Protein AF-A0A661DYL4-F1 (afdb_monomer)

Foldseek 3Di:
DPPVVVVVVVVVVVVVVVVVVVVVVVVVVVVVVVVVPVVVLLVVLVVLLVVLVVLVVVLVVCVVVVVADDPSNVVSVVVSVVSVVVSQVSLVVCVVVVHDRDVVSVHPPPSPPCPPVPPPPVVVVDDPVNVVVVVVVVVVVVVVVVVVVVVVVVVVVVVVDDPPPDDDDDDDDDDDDDDDDDDDDDDDDDDDDDDDDDDDDDDDDDDDPPDQPQDPPQDDCPPDDPVLVVLSVCLSPDPDPVVSVVSSVVSRCVVVVND

Mean predicted aligned error: 23.31 Å

Radius of gyration: 40.48 Å; Cα contacts (8 Å, |Δi|>4): 75; chains: 1; bounding box: 95×55×132 Å

Secondary structure (DSSP, 8-state):
--HHHHHHHHHHHHHHHHHHHHHHHHHHHHHHHHHHHHHHHHHHHHHHHHHHHHHHHHHHHHHHTT-S-HHHHHHHHHHHHHHHHHHHHHHHHHHTTT-PPPGGG---SS-----S-----TTTS--HHHHHHHHHHHHHHHHHHHHHHHHHHHHHHHHHS----------------------------------------------------SPTTPPPGGG--HHHHHHHHHHHH---HHHHHHHHHHHHHHHHT--

Solvent-accessible surface area (backbone atoms only — not comparable to full-atom values): 16352 Å² total; per-residue (Å²): 132,67,71,66,54,54,56,52,50,51,54,52,50,52,54,51,50,51,52,53,50,53,52,52,50,55,56,57,58,57,60,59,62,53,59,74,61,47,55,66,53,53,53,48,50,52,51,51,45,52,50,37,56,52,46,49,54,49,51,52,54,32,43,78,68,65,77,39,58,70,69,62,39,52,54,51,49,53,52,45,54,51,39,53,49,52,47,51,52,52,48,50,58,33,51,77,68,74,41,81,78,60,83,90,66,70,63,68,86,65,69,74,77,80,80,55,82,68,80,73,53,66,82,80,69,50,48,74,67,58,50,50,52,50,52,50,53,51,49,53,51,53,51,51,55,49,50,54,52,50,53,55,49,52,51,51,53,61,69,68,48,80,81,81,86,67,93,74,86,82,81,88,80,82,89,85,91,80,90,82,86,87,81,89,86,86,89,85,91,86,88,82,88,86,84,91,79,80,83,83,90,82,86,89,76,79,90,67,92,69,77,72,82,64,62,91,90,62,80,80,72,87,84,46,52,76,65,50,43,48,34,47,52,50,28,65,72,44,81,52,70,66,60,22,51,52,32,50,50,51,38,50,30,61,76,68,70,61,128

Structure (mmCIF, N/CA/C/O backbone):
data_AF-A0A661DYL4-F1
#
_entry.id   AF-A0A661DYL4-F1
#
loop_
_atom_site.group_PDB
_atom_site.id
_atom_site.type_symbol
_atom_site.label_atom_id
_atom_site.label_alt_id
_atom_site.label_comp_id
_atom_site.label_asym_id
_atom_site.label_entity_id
_atom_site.label_seq_id
_atom_site.pdbx_PDB_ins_code
_atom_site.Cartn_x
_atom_site.Cartn_y
_atom_site.Cartn_z
_atom_site.occupancy
_atom_site.B_iso_or_equiv
_atom_site.auth_seq_id
_atom_site.auth_comp_id
_atom_site.auth_asym_id
_atom_site.auth_atom_id
_atom_site.pdbx_PDB_model_num
ATOM 1 N N . MET A 1 1 ? 42.648 16.131 -72.383 1.00 56.03 1 MET A N 1
ATOM 2 C CA . MET A 1 1 ? 41.477 15.441 -71.785 1.00 56.03 1 MET A CA 1
ATOM 3 C C . MET A 1 1 ? 41.794 14.639 -70.505 1.00 56.03 1 MET A C 1
ATOM 5 O O . MET A 1 1 ? 40.930 13.909 -70.052 1.00 56.03 1 MET A O 1
ATOM 9 N N . GLN A 1 2 ? 42.963 14.789 -69.857 1.00 54.44 2 GLN A N 1
ATOM 10 C CA . GLN A 1 2 ? 43.293 14.048 -68.617 1.00 54.44 2 GLN A CA 1
ATOM 11 C C . GLN A 1 2 ? 42.938 14.792 -67.310 1.00 54.44 2 GLN A C 1
ATOM 13 O O . GLN A 1 2 ? 42.598 14.148 -66.323 1.00 54.44 2 GLN A O 1
ATOM 18 N N . GLY A 1 3 ? 42.907 16.133 -67.301 1.00 51.25 3 GLY A N 1
ATOM 19 C CA . GLY A 1 3 ? 42.600 16.915 -66.086 1.00 51.25 3 GLY A CA 1
ATOM 20 C C . GLY A 1 3 ? 41.146 16.821 -65.593 1.00 51.25 3 GLY A C 1
ATOM 21 O O . GLY A 1 3 ? 40.895 16.857 -64.393 1.00 51.25 3 GLY A O 1
ATOM 22 N N . MET A 1 4 ? 40.177 16.628 -66.498 1.00 53.50 4 MET A N 1
ATOM 23 C CA . MET A 1 4 ? 38.753 16.504 -66.135 1.00 53.50 4 MET A CA 1
ATOM 24 C C . MET A 1 4 ? 38.385 15.140 -65.525 1.00 53.50 4 MET A C 1
ATOM 26 O O . MET A 1 4 ? 37.406 15.058 -64.784 1.00 53.50 4 MET A O 1
ATOM 30 N N . LEU A 1 5 ? 39.155 14.077 -65.796 1.00 55.69 5 LEU A N 1
ATOM 31 C CA . LEU A 1 5 ? 38.929 12.764 -65.179 1.00 55.69 5 LEU A CA 1
ATOM 32 C C . LEU A 1 5 ? 39.411 12.723 -63.724 1.00 55.69 5 LEU A C 1
ATOM 34 O O . LEU A 1 5 ? 38.713 12.159 -62.884 1.00 55.69 5 LEU A O 1
ATOM 38 N N . LEU A 1 6 ? 40.534 13.378 -63.403 1.00 55.88 6 LEU A N 1
ATOM 39 C CA . LEU A 1 6 ? 41.030 13.447 -62.024 1.00 55.88 6 LEU A CA 1
ATOM 40 C C . LEU A 1 6 ? 40.075 14.228 -61.112 1.00 55.88 6 LEU A C 1
ATOM 42 O O . LEU A 1 6 ? 39.748 13.756 -60.027 1.00 55.88 6 LEU A O 1
ATOM 46 N N . LEU A 1 7 ? 39.547 15.369 -61.573 1.00 54.56 7 LEU A N 1
ATOM 47 C CA . LEU A 1 7 ? 38.579 16.152 -60.795 1.00 54.56 7 LEU A CA 1
ATOM 48 C C . LEU A 1 7 ? 37.265 15.391 -60.555 1.00 54.56 7 LEU A C 1
ATOM 50 O O . LEU A 1 7 ? 36.694 15.474 -59.469 1.00 54.56 7 LEU A O 1
ATOM 54 N N . ARG A 1 8 ? 36.796 14.608 -61.538 1.00 55.72 8 ARG A N 1
ATOM 55 C CA . ARG A 1 8 ? 35.601 13.762 -61.379 1.00 55.72 8 ARG A CA 1
ATOM 56 C C . ARG A 1 8 ? 35.834 12.586 -60.431 1.00 55.72 8 ARG A C 1
ATOM 58 O O . ARG A 1 8 ? 34.923 12.259 -59.676 1.00 55.72 8 ARG A O 1
ATOM 65 N N . MET A 1 9 ? 37.020 11.976 -60.428 1.00 55.12 9 MET A N 1
ATOM 66 C CA . MET A 1 9 ? 37.344 10.907 -59.475 1.00 55.12 9 MET A CA 1
ATOM 67 C C . MET A 1 9 ? 37.484 11.436 -58.047 1.00 55.12 9 MET A C 1
ATOM 69 O O . MET A 1 9 ? 36.912 10.845 -57.137 1.00 55.12 9 MET A O 1
ATOM 73 N N . ILE A 1 10 ? 38.149 12.578 -57.852 1.00 57.97 10 ILE A N 1
ATOM 74 C CA . ILE A 1 10 ? 38.315 13.200 -56.529 1.00 57.97 10 ILE A CA 1
ATOM 75 C C . ILE A 1 10 ? 36.953 13.606 -55.949 1.00 57.97 10 ILE A C 1
ATOM 77 O O . ILE A 1 10 ? 36.651 13.279 -54.805 1.00 57.97 10 ILE A O 1
ATOM 81 N N . ASN A 1 11 ? 36.078 14.228 -56.746 1.00 51.44 11 ASN A N 1
ATOM 82 C CA . ASN A 1 11 ? 34.765 14.663 -56.261 1.00 51.44 11 ASN A CA 1
ATOM 83 C C . ASN A 1 11 ? 33.827 13.476 -55.944 1.00 51.44 11 ASN A C 1
ATOM 85 O O . ASN A 1 11 ? 33.044 13.531 -54.998 1.00 51.44 11 ASN A O 1
ATOM 89 N N . ASN A 1 12 ? 33.934 12.367 -56.687 1.00 54.62 12 ASN A N 1
ATOM 90 C CA . ASN A 1 12 ? 33.183 11.129 -56.429 1.00 54.62 12 ASN A CA 1
ATOM 91 C C . ASN A 1 12 ? 33.720 10.382 -55.190 1.00 54.62 12 ASN A C 1
ATOM 93 O O . ASN A 1 12 ? 32.947 9.812 -54.425 1.00 54.62 12 ASN A O 1
ATOM 97 N N . TYR A 1 13 ? 35.033 10.440 -54.942 1.00 53.38 13 TYR A N 1
ATOM 98 C CA . TYR A 1 13 ? 35.654 9.859 -53.749 1.00 53.38 13 TYR A CA 1
ATOM 99 C C . TYR A 1 13 ? 35.308 10.651 -52.477 1.00 53.38 13 TYR A C 1
ATOM 101 O O . TYR A 1 13 ? 34.952 10.058 -51.461 1.00 53.38 13 TYR A O 1
ATOM 109 N N . ILE A 1 14 ? 35.307 11.988 -52.550 1.00 56.59 14 ILE A N 1
ATOM 110 C CA . ILE A 1 14 ? 34.932 12.872 -51.434 1.00 56.59 14 ILE A CA 1
ATOM 111 C C . ILE A 1 14 ? 33.441 12.729 -51.097 1.00 56.59 14 ILE A C 1
ATOM 113 O O . ILE A 1 14 ? 33.089 12.572 -49.932 1.00 56.59 14 ILE A O 1
ATOM 117 N N . THR A 1 15 ? 32.552 12.705 -52.095 1.00 53.91 15 THR A N 1
ATOM 118 C CA . THR A 1 15 ? 31.102 12.560 -51.856 1.00 53.91 15 THR A CA 1
ATOM 119 C C . THR A 1 15 ? 30.709 11.174 -51.338 1.00 53.91 15 THR A C 1
ATOM 121 O O . THR A 1 15 ? 29.825 11.078 -50.485 1.00 53.91 15 THR A O 1
ATOM 124 N N . LYS A 1 16 ? 31.377 10.101 -51.787 1.00 56.34 16 LYS A N 1
ATOM 125 C CA . LYS A 1 16 ? 31.181 8.747 -51.239 1.00 56.34 16 LYS A CA 1
ATOM 126 C C . LYS A 1 16 ? 31.725 8.612 -49.819 1.00 56.34 16 LYS A C 1
ATOM 128 O O . LYS A 1 16 ? 31.031 8.057 -48.972 1.00 56.34 16 LYS A O 1
ATOM 133 N N . GLY A 1 17 ? 32.909 9.164 -49.545 1.00 55.72 17 GLY A N 1
ATOM 134 C CA . GLY A 1 17 ? 33.495 9.183 -48.203 1.00 55.72 17 GLY A CA 1
ATOM 135 C C . GLY A 1 17 ? 32.633 9.955 -47.203 1.00 55.72 17 GLY A C 1
ATOM 136 O O . GLY A 1 17 ? 32.387 9.468 -46.105 1.00 55.72 17 GLY A O 1
ATOM 137 N N . PHE A 1 18 ? 32.084 11.106 -47.606 1.00 55.78 18 PHE A N 1
ATOM 138 C CA . PHE A 1 18 ? 31.229 11.921 -46.739 1.00 55.78 18 PHE A CA 1
ATOM 139 C C . PHE A 1 18 ? 29.869 11.262 -46.461 1.00 55.78 18 PHE A C 1
ATOM 141 O O . PHE A 1 18 ? 29.403 11.291 -45.327 1.00 55.78 18 PHE A O 1
ATOM 148 N N . LYS A 1 19 ? 29.254 10.598 -47.454 1.00 56.62 19 LYS A N 1
ATOM 149 C CA . LYS A 1 19 ? 28.020 9.813 -47.249 1.00 56.62 19 LYS A CA 1
ATOM 150 C C . LYS A 1 19 ? 28.233 8.599 -46.346 1.00 56.62 19 LYS A C 1
ATOM 152 O O . LYS A 1 19 ? 27.386 8.336 -45.503 1.00 56.62 19 LYS A O 1
ATOM 157 N N . ALA A 1 20 ? 29.347 7.883 -46.505 1.00 57.91 20 ALA A N 1
ATOM 158 C CA . ALA A 1 20 ? 29.673 6.736 -45.659 1.00 57.91 20 ALA A CA 1
ATOM 159 C C . ALA A 1 20 ? 29.969 7.160 -44.211 1.00 57.91 20 ALA A C 1
ATOM 161 O O . ALA A 1 20 ? 29.502 6.515 -43.279 1.00 57.91 20 ALA A O 1
ATOM 162 N N . CYS A 1 21 ? 30.675 8.278 -44.018 1.00 55.56 21 CYS A N 1
ATOM 163 C CA . CYS A 1 21 ? 30.980 8.810 -42.691 1.00 55.56 21 CYS A CA 1
ATOM 164 C C . CYS A 1 21 ? 29.726 9.373 -41.998 1.00 55.56 21 CYS A C 1
ATOM 166 O O . CYS A 1 21 ? 29.500 9.106 -40.824 1.00 55.56 21 CYS A O 1
ATOM 168 N N . LEU A 1 22 ? 28.859 10.083 -42.730 1.00 55.50 22 LEU A N 1
ATOM 169 C CA . LEU A 1 22 ? 27.601 10.610 -42.191 1.00 55.50 22 LEU A CA 1
ATOM 170 C C . LEU A 1 22 ? 26.605 9.491 -41.843 1.00 55.50 22 LEU A C 1
ATOM 172 O O . LEU A 1 22 ? 25.941 9.578 -40.815 1.00 55.50 22 LEU A O 1
ATOM 176 N N . ALA A 1 23 ? 26.543 8.422 -42.646 1.00 55.06 23 ALA A N 1
ATOM 177 C CA . ALA A 1 23 ? 25.757 7.231 -42.323 1.00 55.06 23 ALA A CA 1
ATOM 178 C C . ALA A 1 23 ? 26.311 6.500 -41.088 1.00 55.06 23 ALA A C 1
ATOM 180 O O . ALA A 1 23 ? 25.536 6.157 -40.204 1.00 55.06 23 ALA A O 1
ATOM 181 N N . ALA A 1 24 ? 27.635 6.333 -40.985 1.00 55.66 24 ALA A N 1
ATOM 182 C CA . ALA A 1 24 ? 28.276 5.683 -39.841 1.00 55.66 24 ALA A CA 1
ATOM 183 C C . ALA A 1 24 ? 28.095 6.471 -38.530 1.00 55.66 24 ALA A C 1
ATOM 185 O O . ALA A 1 24 ? 27.822 5.880 -37.488 1.00 55.66 24 ALA A O 1
ATOM 186 N N . VAL A 1 25 ? 28.192 7.804 -38.575 1.00 56.91 25 VAL A N 1
ATOM 187 C CA . VAL A 1 25 ? 27.970 8.662 -37.400 1.00 56.91 25 VAL A CA 1
ATOM 188 C C . VAL A 1 25 ? 26.502 8.624 -36.966 1.00 56.91 25 VAL A C 1
ATOM 190 O O . VAL A 1 25 ? 26.241 8.432 -35.785 1.00 56.91 25 VAL A O 1
ATOM 193 N N . LEU A 1 26 ? 25.540 8.690 -37.897 1.00 54.34 26 LEU A N 1
ATOM 194 C CA . LEU A 1 26 ? 24.111 8.563 -37.569 1.00 54.34 26 LEU A CA 1
ATOM 195 C C . LEU A 1 26 ? 23.753 7.192 -36.975 1.00 54.34 26 LEU A C 1
ATOM 197 O O . LEU A 1 26 ? 22.960 7.136 -36.039 1.00 54.34 26 LEU A O 1
ATOM 201 N N . THR A 1 27 ? 24.360 6.100 -37.451 1.00 51.66 27 THR A N 1
ATOM 202 C CA . THR A 1 27 ? 24.130 4.764 -36.873 1.00 51.66 27 THR A CA 1
ATOM 203 C C . THR A 1 27 ? 24.755 4.597 -35.488 1.00 51.66 27 THR A C 1
ATOM 205 O O . THR A 1 27 ? 24.152 3.960 -34.636 1.00 51.66 27 THR A O 1
ATOM 208 N N . VAL A 1 28 ? 25.917 5.206 -35.222 1.00 51.62 28 VAL A N 1
ATOM 209 C CA . VAL A 1 28 ? 26.594 5.127 -33.910 1.00 51.62 28 VAL A CA 1
ATOM 210 C C . VAL A 1 28 ? 25.915 6.021 -32.860 1.00 51.62 28 VAL A C 1
ATOM 212 O O . VAL A 1 28 ? 25.890 5.685 -31.674 1.00 51.62 28 VAL A O 1
ATOM 215 N N . SER A 1 29 ? 25.323 7.143 -33.280 1.00 49.12 29 SER A N 1
ATOM 216 C CA . SER A 1 29 ? 24.558 8.033 -32.396 1.00 49.12 29 SER A CA 1
ATOM 217 C C . SER A 1 29 ? 23.172 7.490 -32.034 1.00 49.12 29 SER A C 1
ATOM 219 O O . SER A 1 29 ? 22.668 7.803 -30.961 1.00 49.12 29 SER A O 1
ATOM 221 N N . PHE A 1 30 ? 22.552 6.672 -32.892 1.00 44.97 30 PHE A N 1
ATOM 222 C CA . PHE A 1 30 ? 21.226 6.105 -32.618 1.00 44.97 30 PHE A CA 1
ATOM 223 C C . PHE A 1 30 ? 21.284 4.885 -31.681 1.00 44.97 30 PHE A C 1
ATOM 225 O O . PHE A 1 30 ? 20.392 4.701 -30.862 1.00 44.97 30 PHE A O 1
ATOM 232 N N . THR A 1 31 ? 22.364 4.094 -31.723 1.00 49.22 31 THR A N 1
ATOM 233 C CA . THR A 1 31 ? 22.546 2.923 -30.841 1.00 49.22 31 THR A CA 1
ATOM 234 C C . THR A 1 31 ? 22.905 3.278 -29.399 1.00 49.22 31 THR A C 1
ATOM 236 O O . THR A 1 31 ? 22.720 2.468 -28.500 1.00 49.22 31 THR A O 1
ATOM 239 N N . SER A 1 32 ? 23.459 4.467 -29.159 1.00 47.19 32 SER A N 1
ATOM 240 C CA . SER A 1 32 ? 23.916 4.881 -27.825 1.00 47.19 32 SER A CA 1
ATOM 241 C C . SER A 1 32 ? 22.815 5.538 -26.983 1.00 47.19 32 SER A C 1
ATOM 243 O O . SER A 1 32 ? 22.919 5.553 -25.759 1.00 47.19 32 SER A O 1
ATOM 245 N N . ALA A 1 33 ? 21.747 6.038 -27.610 1.00 45.66 33 ALA A N 1
ATOM 246 C CA . ALA A 1 33 ? 20.640 6.688 -26.909 1.00 45.66 33 ALA A CA 1
ATOM 247 C C . ALA A 1 33 ? 19.610 5.697 -26.336 1.00 45.66 33 ALA A C 1
ATOM 249 O O . ALA A 1 33 ? 18.975 6.001 -25.331 1.00 45.66 33 ALA A O 1
ATOM 250 N N . THR A 1 34 ? 19.457 4.514 -26.937 1.00 51.28 34 THR A N 1
ATOM 251 C CA . THR A 1 34 ? 18.522 3.483 -26.459 1.00 51.28 34 THR A CA 1
ATOM 252 C C . THR A 1 34 ? 19.058 2.751 -25.230 1.00 51.28 34 THR A C 1
ATOM 254 O O . THR A 1 34 ? 18.329 2.590 -24.257 1.00 51.28 34 THR A O 1
ATOM 257 N N . ALA A 1 35 ? 20.353 2.417 -25.209 1.00 51.22 35 ALA A N 1
ATOM 258 C CA . ALA A 1 35 ? 20.985 1.705 -24.094 1.00 51.22 35 ALA A CA 1
ATOM 259 C C . ALA A 1 35 ? 20.910 2.457 -22.747 1.00 51.22 35 ALA A C 1
ATOM 261 O O . ALA A 1 35 ? 20.820 1.836 -21.692 1.00 51.22 35 ALA A O 1
ATOM 262 N N . ALA A 1 36 ? 20.922 3.794 -22.770 1.00 52.34 36 ALA A N 1
ATOM 263 C CA . ALA A 1 36 ? 20.885 4.613 -21.556 1.00 52.34 36 ALA A CA 1
ATOM 264 C C . ALA A 1 36 ? 19.500 4.669 -20.880 1.00 52.34 36 ALA A C 1
ATOM 266 O O . ALA A 1 36 ? 19.409 5.080 -19.726 1.00 52.34 36 ALA A O 1
ATOM 267 N N . LEU A 1 37 ? 18.432 4.278 -21.584 1.00 53.78 37 LEU A N 1
ATOM 268 C CA . LEU A 1 37 ? 17.056 4.303 -21.072 1.00 53.78 37 LEU A CA 1
ATOM 269 C C . LEU A 1 37 ? 16.518 2.904 -20.739 1.00 53.78 37 LEU A C 1
ATOM 271 O O . LEU A 1 37 ? 15.567 2.792 -19.974 1.00 53.78 37 LEU A O 1
ATOM 275 N N . THR A 1 38 ? 17.137 1.845 -21.264 1.00 62.53 38 THR A N 1
ATOM 276 C CA . THR A 1 38 ? 16.716 0.451 -21.047 1.00 62.53 38 THR A CA 1
ATOM 277 C C . THR A 1 38 ? 17.309 -0.194 -19.793 1.00 62.53 38 THR A C 1
ATOM 279 O O . THR A 1 38 ? 16.645 -1.017 -19.175 1.00 62.53 38 THR A O 1
ATOM 282 N N . GLU A 1 39 ? 18.519 0.196 -19.378 1.00 68.94 39 GLU A N 1
ATOM 283 C CA . GLU A 1 39 ? 19.138 -0.263 -18.118 1.00 68.94 39 GLU A CA 1
ATOM 284 C C . GLU A 1 39 ? 18.259 -0.020 -16.873 1.00 68.94 39 GLU A C 1
ATOM 286 O O . GLU A 1 39 ? 17.971 -0.984 -16.164 1.00 68.94 39 GLU A O 1
ATOM 291 N N . PRO A 1 40 ? 17.741 1.203 -16.611 1.00 80.00 40 PRO A N 1
ATOM 292 C CA . PRO A 1 40 ? 16.910 1.432 -15.428 1.00 80.00 40 PRO A CA 1
ATOM 293 C C . PRO A 1 40 ? 15.577 0.675 -15.476 1.00 80.00 40 PRO A C 1
ATOM 295 O O . PRO A 1 40 ? 15.039 0.330 -14.429 1.00 80.00 40 PRO A O 1
ATOM 298 N N . LEU A 1 41 ? 15.047 0.404 -16.673 1.00 77.25 41 LEU A N 1
ATOM 299 C CA . LEU A 1 41 ? 13.804 -0.347 -16.853 1.00 77.25 41 LEU A CA 1
ATOM 300 C C . LEU A 1 41 ? 13.999 -1.834 -16.524 1.00 77.25 41 LEU A C 1
ATOM 302 O O . LEU A 1 41 ? 13.164 -2.436 -15.855 1.00 77.25 41 LEU A O 1
ATOM 306 N N . LEU A 1 42 ? 15.118 -2.420 -16.956 1.00 82.56 42 LEU A N 1
ATOM 307 C CA . LEU A 1 42 ? 15.419 -3.825 -16.697 1.00 82.56 42 LEU A CA 1
ATOM 308 C C . LEU A 1 42 ? 15.769 -4.077 -15.223 1.00 82.56 42 LEU A C 1
ATOM 310 O O . LEU A 1 42 ? 15.362 -5.092 -14.657 1.00 82.56 42 LEU A O 1
ATOM 314 N N . ASP A 1 43 ? 16.484 -3.147 -14.587 1.00 87.06 43 ASP A N 1
ATOM 315 C CA . ASP A 1 43 ? 16.760 -3.209 -13.149 1.00 87.06 43 ASP A CA 1
ATOM 316 C C . ASP A 1 43 ? 15.482 -3.061 -12.316 1.00 87.06 43 ASP A C 1
ATOM 318 O O . ASP A 1 43 ? 15.295 -3.792 -11.338 1.00 87.06 43 ASP A O 1
ATOM 322 N N . GLN A 1 44 ? 14.575 -2.173 -12.734 1.00 86.31 44 GLN A N 1
ATOM 323 C CA . GLN A 1 44 ? 13.257 -2.048 -12.121 1.00 86.31 44 GLN A CA 1
ATOM 324 C C . GLN A 1 44 ? 12.468 -3.359 -12.243 1.00 86.31 44 GLN A C 1
ATOM 326 O O . GLN A 1 44 ? 11.987 -3.869 -11.233 1.00 86.31 44 GLN A O 1
ATOM 331 N N . LEU A 1 45 ? 12.424 -3.966 -13.433 1.00 88.69 45 LEU A N 1
ATOM 332 C CA . LEU A 1 45 ? 11.732 -5.239 -13.648 1.00 88.69 45 LEU A CA 1
ATOM 333 C C . LEU A 1 45 ? 12.317 -6.377 -12.802 1.00 88.69 45 LEU A C 1
ATOM 335 O O . LEU A 1 45 ? 11.574 -7.164 -12.220 1.00 88.69 45 LEU A O 1
ATOM 339 N N . ARG A 1 46 ? 13.647 -6.458 -12.670 1.00 90.94 46 ARG A N 1
ATOM 340 C CA . ARG A 1 46 ? 14.290 -7.434 -11.772 1.00 90.94 46 ARG A CA 1
ATOM 341 C C . ARG A 1 46 ? 13.912 -7.224 -10.316 1.00 90.94 46 ARG A C 1
ATOM 343 O O . ARG A 1 46 ? 13.679 -8.202 -9.607 1.00 90.94 46 ARG A O 1
ATOM 350 N N . SER A 1 47 ? 13.858 -5.973 -9.868 1.00 91.75 47 SER A N 1
ATOM 351 C CA . SER A 1 47 ? 13.415 -5.645 -8.514 1.00 91.75 47 SER A CA 1
ATOM 352 C C . SER A 1 47 ? 11.959 -6.059 -8.294 1.00 91.75 47 SER A C 1
ATOM 354 O O . SER A 1 47 ? 11.647 -6.690 -7.283 1.00 91.75 47 SER A O 1
ATOM 356 N N . ASP A 1 48 ? 11.081 -5.764 -9.251 1.00 91.12 48 ASP A N 1
ATOM 357 C CA . ASP A 1 48 ? 9.652 -6.064 -9.157 1.00 91.12 48 ASP A CA 1
ATOM 358 C C . ASP A 1 48 ? 9.386 -7.577 -9.222 1.00 91.12 48 ASP A C 1
ATOM 360 O O . ASP A 1 48 ? 8.615 -8.104 -8.417 1.00 91.12 48 ASP A O 1
ATOM 364 N N . HIS A 1 49 ? 10.110 -8.308 -10.073 1.00 93.69 49 HIS A N 1
ATOM 365 C CA . HIS A 1 49 ? 10.088 -9.771 -10.105 1.00 93.69 49 HIS A CA 1
ATOM 366 C C . HIS A 1 49 ? 10.587 -10.379 -8.785 1.00 93.69 49 HIS A C 1
ATOM 368 O O . HIS A 1 49 ? 9.943 -11.260 -8.218 1.00 93.69 49 HIS A O 1
ATOM 374 N N . ALA A 1 50 ? 11.690 -9.873 -8.223 1.00 93.81 50 ALA A N 1
ATOM 375 C CA . ALA A 1 50 ? 12.184 -10.338 -6.927 1.00 93.81 50 ALA A CA 1
ATOM 376 C C . ALA A 1 50 ? 11.173 -10.081 -5.795 1.00 93.81 50 ALA A C 1
ATOM 378 O O . ALA A 1 50 ? 10.979 -10.940 -4.929 1.00 93.81 50 ALA A O 1
ATOM 379 N N . ALA A 1 51 ? 10.506 -8.923 -5.809 1.00 94.44 51 ALA A N 1
ATOM 380 C CA . ALA A 1 51 ? 9.453 -8.592 -4.855 1.00 94.44 51 ALA A CA 1
ATOM 381 C C . ALA A 1 51 ? 8.234 -9.518 -5.000 1.00 94.44 51 ALA A C 1
ATOM 383 O O . ALA A 1 51 ? 7.697 -9.973 -3.988 1.00 94.44 51 ALA A O 1
ATOM 384 N N . MET A 1 52 ? 7.838 -9.842 -6.235 1.00 94.81 52 MET A N 1
ATOM 385 C CA . MET A 1 52 ? 6.770 -10.797 -6.543 1.00 94.81 52 MET A CA 1
ATOM 386 C C . MET A 1 52 ? 7.069 -12.178 -5.950 1.00 94.81 52 MET A C 1
ATOM 388 O O . MET A 1 52 ? 6.292 -12.669 -5.131 1.00 94.81 52 MET A O 1
ATOM 392 N N . ILE A 1 53 ? 8.230 -12.757 -6.267 1.00 95.06 53 ILE A N 1
ATOM 393 C CA . ILE A 1 53 ? 8.634 -14.079 -5.762 1.00 95.06 53 ILE A CA 1
ATOM 394 C C . ILE A 1 53 ? 8.718 -14.090 -4.227 1.00 95.06 53 ILE A C 1
ATOM 396 O O . ILE A 1 53 ? 8.291 -15.042 -3.570 1.00 95.06 53 ILE A O 1
ATOM 400 N N . ALA A 1 54 ? 9.256 -13.027 -3.621 1.00 96.75 54 ALA A N 1
ATOM 401 C CA . ALA A 1 54 ? 9.334 -12.920 -2.167 1.00 96.75 54 ALA A CA 1
ATOM 402 C C . ALA A 1 54 ? 7.939 -12.879 -1.515 1.00 96.75 54 ALA A C 1
ATOM 404 O O . ALA A 1 54 ? 7.725 -13.532 -0.489 1.00 96.75 54 ALA A O 1
ATOM 405 N N . ALA A 1 55 ? 6.993 -12.150 -2.114 1.00 97.06 55 ALA A N 1
ATOM 406 C CA . ALA A 1 55 ? 5.616 -12.068 -1.641 1.00 97.06 55 ALA A CA 1
ATOM 407 C C . ALA A 1 55 ? 4.883 -13.414 -1.762 1.00 97.06 55 ALA A C 1
ATOM 409 O O . ALA A 1 55 ? 4.206 -13.819 -0.818 1.00 97.06 55 ALA A O 1
ATOM 410 N N . GLU A 1 56 ? 5.059 -14.154 -2.862 1.00 96.69 56 GLU A N 1
ATOM 411 C CA . GLU A 1 56 ? 4.505 -15.509 -3.011 1.00 96.69 56 GLU A CA 1
ATOM 412 C C . GLU A 1 56 ? 5.019 -16.453 -1.917 1.00 96.69 56 GLU A C 1
ATOM 414 O O . GLU A 1 56 ? 4.251 -17.153 -1.250 1.00 96.69 56 GLU A O 1
ATOM 419 N N . GLN A 1 57 ? 6.334 -16.455 -1.691 1.00 97.44 57 GLN A N 1
ATOM 420 C CA . GLN A 1 57 ? 6.951 -17.314 -0.684 1.00 97.44 57 GLN A CA 1
ATOM 421 C C . GLN A 1 57 ? 6.476 -16.979 0.732 1.00 97.44 57 GLN A C 1
ATOM 423 O O . GLN A 1 57 ? 6.267 -17.889 1.540 1.00 97.44 57 GLN A O 1
ATOM 428 N N . ASP A 1 58 ? 6.322 -15.694 1.058 1.00 97.75 58 ASP A N 1
ATOM 429 C CA . ASP A 1 58 ? 5.780 -15.268 2.348 1.00 97.75 58 ASP A CA 1
ATOM 430 C C . ASP A 1 58 ? 4.304 -15.655 2.491 1.00 97.75 58 ASP A C 1
ATOM 432 O O . ASP A 1 58 ? 3.927 -16.233 3.513 1.00 97.75 58 ASP A O 1
ATOM 436 N N . PHE A 1 59 ? 3.493 -15.448 1.450 1.00 96.81 59 PHE A N 1
ATOM 437 C CA . PHE A 1 59 ? 2.093 -15.866 1.423 1.00 96.81 59 PHE A CA 1
ATOM 438 C C . PHE A 1 59 ? 1.943 -17.356 1.742 1.00 96.81 59 PHE A C 1
ATOM 440 O O . PHE A 1 59 ? 1.235 -17.721 2.685 1.00 96.81 59 PHE A O 1
ATOM 447 N N . HIS A 1 60 ? 2.660 -18.220 1.016 1.00 96.19 60 HIS A N 1
ATOM 448 C CA . HIS A 1 60 ? 2.632 -19.665 1.244 1.00 96.19 60 HIS A CA 1
ATOM 449 C C . HIS A 1 60 ? 3.092 -20.022 2.656 1.00 96.19 60 HIS A C 1
ATOM 451 O O . HIS A 1 60 ? 2.388 -20.717 3.387 1.00 96.19 60 HIS A O 1
ATOM 457 N N . ARG A 1 61 ? 4.218 -19.456 3.099 1.00 97.50 61 ARG A N 1
ATOM 458 C CA . ARG A 1 61 ? 4.767 -19.695 4.437 1.00 97.50 61 ARG A CA 1
ATOM 459 C C . ARG A 1 61 ? 3.789 -19.310 5.547 1.00 97.50 61 ARG A C 1
ATOM 461 O O . ARG A 1 61 ? 3.685 -20.025 6.545 1.00 97.50 61 ARG A O 1
ATOM 468 N N . ARG A 1 62 ? 3.103 -18.173 5.418 1.00 96.75 62 ARG A N 1
ATOM 469 C CA . ARG A 1 62 ? 2.138 -17.696 6.417 1.00 96.75 62 ARG A CA 1
ATOM 470 C C . ARG A 1 62 ? 0.853 -18.519 6.399 1.00 96.75 62 ARG A C 1
ATOM 472 O O . ARG A 1 62 ? 0.305 -18.789 7.469 1.00 96.75 62 ARG A O 1
ATOM 479 N N . ARG A 1 63 ? 0.405 -18.974 5.224 1.00 95.12 63 ARG A N 1
ATOM 480 C CA . ARG A 1 63 ? -0.725 -19.907 5.103 1.00 95.12 63 ARG A CA 1
ATOM 481 C C . ARG A 1 63 ? -0.425 -21.262 5.733 1.00 95.12 63 ARG A C 1
ATOM 483 O O . ARG A 1 63 ? -1.233 -21.738 6.524 1.00 95.12 63 ARG A O 1
ATOM 490 N N . ASP A 1 64 ? 0.744 -21.833 5.461 1.00 96.25 64 ASP A N 1
ATOM 491 C CA . ASP A 1 64 ? 1.151 -23.139 5.997 1.00 96.25 64 ASP A CA 1
ATOM 492 C C . ASP A 1 64 ? 1.274 -23.124 7.525 1.00 96.25 64 ASP A C 1
ATOM 494 O O . ASP A 1 64 ? 0.966 -24.104 8.202 1.00 96.25 64 ASP A O 1
ATOM 498 N N . ARG A 1 65 ? 1.688 -21.985 8.092 1.00 96.12 65 ARG A N 1
ATOM 499 C CA . ARG A 1 65 ? 1.745 -21.768 9.546 1.00 96.12 65 ARG A CA 1
ATOM 500 C C . ARG A 1 65 ? 0.396 -21.408 10.168 1.00 96.12 65 ARG A C 1
ATOM 502 O O . ARG A 1 65 ? 0.321 -21.263 11.384 1.00 96.12 65 ARG A O 1
ATOM 509 N N . GLY A 1 66 ? -0.644 -21.210 9.359 1.00 95.50 66 GLY A N 1
ATOM 510 C CA . GLY A 1 66 ? -1.951 -20.743 9.815 1.00 95.50 66 GLY A CA 1
ATOM 511 C C . GLY A 1 66 ? -1.960 -19.303 10.341 1.00 95.50 66 GLY A C 1
ATOM 512 O O . GLY A 1 66 ? -2.942 -18.903 10.960 1.00 95.50 66 GLY A O 1
ATOM 513 N N . THR A 1 67 ? -0.907 -18.513 10.097 1.00 96.31 67 THR A N 1
ATOM 514 C CA . THR A 1 67 ? -0.800 -17.102 10.520 1.00 96.31 67 THR A CA 1
ATOM 515 C C . THR A 1 67 ? -1.409 -16.129 9.506 1.00 96.31 67 THR A C 1
ATOM 517 O O . THR A 1 67 ? -1.225 -14.922 9.633 1.00 96.31 67 THR A O 1
ATOM 520 N N . LEU A 1 68 ? -2.046 -16.645 8.453 1.00 94.44 68 LEU A N 1
ATOM 521 C CA . LEU A 1 68 ? -2.748 -15.874 7.431 1.00 94.44 68 LEU A CA 1
ATOM 522 C C . LEU A 1 68 ? -4.003 -16.647 7.008 1.00 94.44 68 LEU A C 1
ATOM 524 O O . LEU A 1 68 ? -3.903 -17.690 6.358 1.00 94.44 68 LEU A O 1
ATOM 528 N N . GLN A 1 69 ? -5.178 -16.171 7.425 1.00 92.75 69 GLN A N 1
ATOM 529 C CA . GLN A 1 69 ? -6.470 -16.838 7.216 1.00 92.75 69 GLN A CA 1
ATOM 530 C C . GLN A 1 69 ? -7.592 -15.822 6.958 1.00 92.75 69 GLN A C 1
ATOM 532 O O . GLN A 1 69 ? -7.430 -14.628 7.196 1.00 92.75 69 GLN A O 1
ATOM 537 N N . GLY A 1 70 ? -8.746 -16.306 6.487 1.00 91.75 70 GLY A N 1
ATOM 538 C CA . GLY A 1 70 ? -9.934 -15.475 6.271 1.00 91.75 70 GLY A CA 1
ATOM 539 C C . GLY A 1 70 ? -9.690 -14.330 5.284 1.00 91.75 70 GLY A C 1
ATOM 540 O O . GLY A 1 70 ? -9.028 -14.524 4.265 1.00 91.75 70 GLY A O 1
ATOM 541 N N . ASN A 1 71 ? -10.216 -13.145 5.605 1.00 91.81 71 ASN A N 1
ATOM 542 C CA . ASN A 1 71 ? -10.127 -11.959 4.747 1.00 91.81 71 ASN A CA 1
ATOM 543 C C . ASN A 1 71 ? -8.679 -11.508 4.523 1.00 91.81 71 ASN A C 1
ATOM 545 O O . ASN A 1 71 ? -8.313 -11.208 3.397 1.00 91.81 71 ASN A O 1
ATOM 549 N N . GLU A 1 72 ? -7.817 -11.585 5.543 1.00 91.56 72 GLU A N 1
ATOM 550 C CA . GLU A 1 72 ? -6.403 -11.209 5.404 1.00 91.56 72 GLU A CA 1
ATOM 551 C C . GLU A 1 72 ? -5.691 -12.071 4.346 1.00 91.56 72 GLU A C 1
ATOM 553 O O . GLU A 1 72 ? -4.873 -11.585 3.567 1.00 91.56 72 GLU A O 1
ATOM 558 N N . ALA A 1 73 ? -6.037 -13.361 4.270 1.00 92.19 73 ALA A N 1
ATOM 559 C CA . ALA A 1 73 ? -5.507 -14.245 3.239 1.00 92.19 73 ALA A CA 1
ATOM 560 C C . ALA A 1 73 ? -6.041 -13.911 1.839 1.00 92.19 73 ALA A C 1
ATOM 562 O O . ALA A 1 73 ? -5.323 -14.120 0.863 1.00 92.19 73 ALA A O 1
ATOM 563 N N . ALA A 1 74 ? -7.276 -13.420 1.731 1.00 91.88 74 ALA A N 1
ATOM 564 C CA . ALA A 1 74 ? -7.832 -12.959 0.463 1.00 91.88 74 ALA A CA 1
ATOM 565 C C . ALA A 1 74 ? -7.147 -11.661 0.003 1.00 91.88 74 ALA A C 1
ATOM 567 O O . ALA A 1 74 ? -6.715 -11.578 -1.144 1.00 91.88 74 ALA A O 1
ATOM 568 N N . ASP A 1 75 ? -6.952 -10.702 0.908 1.00 93.12 75 ASP A N 1
ATOM 569 C CA . ASP A 1 75 ? -6.303 -9.421 0.610 1.00 93.12 75 ASP A CA 1
ATOM 570 C C . ASP A 1 75 ? -4.842 -9.611 0.186 1.00 93.12 75 ASP A C 1
ATOM 572 O O . ASP A 1 75 ? -4.392 -9.049 -0.815 1.00 93.12 75 ASP A O 1
ATOM 576 N N . TYR A 1 76 ? -4.103 -10.469 0.896 1.00 95.12 76 TYR A N 1
ATOM 577 C CA . TYR A 1 76 ? -2.726 -10.796 0.526 1.00 95.12 76 TYR A CA 1
ATOM 578 C C . TYR A 1 76 ? -2.669 -11.506 -0.837 1.00 95.12 76 TYR A C 1
ATOM 580 O O . TYR A 1 76 ? -1.794 -11.209 -1.650 1.00 95.12 76 TYR A O 1
ATOM 588 N N . ALA A 1 77 ? -3.611 -12.412 -1.130 1.00 94.44 77 ALA A N 1
ATOM 589 C CA . ALA A 1 77 ? -3.680 -13.063 -2.439 1.00 94.44 77 ALA A CA 1
ATOM 590 C C . ALA A 1 77 ? -3.917 -12.046 -3.569 1.00 94.44 77 ALA A C 1
ATOM 592 O O . ALA A 1 77 ? -3.263 -12.122 -4.609 1.00 94.44 77 ALA A O 1
ATOM 593 N N . SER A 1 78 ? -4.791 -11.060 -3.348 1.00 94.19 78 SER A N 1
ATOM 594 C CA . SER A 1 78 ? -5.021 -9.956 -4.287 1.00 94.19 78 SER A CA 1
ATOM 595 C C . SER A 1 78 ? -3.765 -9.108 -4.502 1.00 94.19 78 SER A C 1
ATOM 597 O O . SER A 1 78 ? -3.459 -8.742 -5.638 1.00 94.19 78 SER A O 1
ATOM 599 N N . TYR A 1 79 ? -2.998 -8.838 -3.441 1.00 95.06 79 TYR A N 1
ATOM 600 C CA . TYR A 1 79 ? -1.710 -8.146 -3.538 1.00 95.06 79 TYR A CA 1
ATOM 601 C C . TYR A 1 79 ? -0.700 -8.920 -4.400 1.00 95.06 79 TYR A C 1
ATOM 603 O O . TYR A 1 79 ? -0.129 -8.351 -5.331 1.00 95.06 79 TYR A O 1
ATOM 611 N N . VAL A 1 80 ? -0.532 -10.224 -4.151 1.00 95.31 80 VAL A N 1
ATOM 612 C CA . VAL A 1 80 ? 0.355 -11.094 -4.945 1.00 95.31 80 VAL A CA 1
ATOM 613 C C . VAL A 1 80 ? -0.081 -11.117 -6.413 1.00 95.31 80 VAL A C 1
ATOM 615 O O . VAL A 1 80 ? 0.738 -10.894 -7.301 1.00 95.31 80 VAL A O 1
ATOM 618 N N . ALA A 1 81 ? -1.379 -11.279 -6.686 1.00 90.94 81 ALA A N 1
ATOM 619 C CA . ALA A 1 81 ? -1.917 -11.232 -8.047 1.00 90.94 81 ALA A CA 1
ATOM 620 C C . ALA A 1 81 ? -1.652 -9.884 -8.749 1.00 90.94 81 ALA A C 1
ATOM 622 O O . ALA A 1 81 ? -1.396 -9.847 -9.953 1.00 90.94 81 ALA A O 1
ATOM 623 N N . GLY A 1 82 ? -1.678 -8.774 -8.005 1.00 90.62 82 GLY A N 1
ATOM 624 C CA . GLY A 1 82 ? -1.304 -7.454 -8.511 1.00 90.62 82 GLY A CA 1
ATOM 625 C C . GLY A 1 82 ? 0.169 -7.357 -8.919 1.00 90.62 82 GLY A C 1
ATOM 626 O O . GLY A 1 82 ? 0.468 -6.754 -9.949 1.00 90.62 82 GLY A O 1
ATOM 627 N N . LEU A 1 83 ? 1.079 -7.979 -8.161 1.00 93.19 83 LEU A N 1
ATOM 628 C CA . LEU A 1 83 ? 2.502 -8.044 -8.514 1.00 93.19 83 LEU A CA 1
ATOM 629 C C . LEU A 1 83 ? 2.734 -8.867 -9.783 1.00 93.19 83 LEU A C 1
ATOM 631 O O . LEU A 1 83 ? 3.435 -8.396 -10.673 1.00 93.19 83 LEU A O 1
ATOM 635 N N . HIS A 1 84 ? 2.083 -10.029 -9.915 1.00 91.88 84 HIS A N 1
ATOM 636 C CA . HIS A 1 84 ? 2.143 -10.813 -11.156 1.00 91.88 84 HIS A CA 1
ATOM 637 C C . HIS A 1 84 ? 1.698 -10.007 -12.371 1.00 91.88 84 HIS A C 1
ATOM 639 O O . HIS A 1 84 ? 2.341 -10.067 -13.415 1.00 91.88 84 HIS A O 1
ATOM 645 N N . ARG A 1 85 ? 0.606 -9.242 -12.240 1.00 90.50 85 ARG A N 1
ATOM 646 C CA . ARG A 1 85 ? 0.112 -8.402 -13.334 1.00 90.50 85 ARG A CA 1
ATOM 647 C C . ARG A 1 85 ? 1.141 -7.348 -13.735 1.00 90.50 85 ARG A C 1
ATOM 649 O O . ARG A 1 85 ? 1.418 -7.228 -14.919 1.00 90.50 85 ARG A O 1
ATOM 656 N N . ARG A 1 86 ? 1.727 -6.639 -12.766 1.00 89.25 86 ARG A N 1
ATOM 657 C CA . ARG A 1 86 ? 2.749 -5.613 -13.025 1.00 89.25 86 ARG A CA 1
ATOM 658 C C . ARG A 1 86 ? 3.956 -6.195 -13.762 1.00 89.25 86 ARG A C 1
ATOM 660 O O . ARG A 1 86 ? 4.333 -5.680 -14.804 1.00 89.25 86 ARG A O 1
ATOM 667 N N . VAL A 1 87 ? 4.502 -7.307 -13.265 1.00 91.56 87 VAL A N 1
ATOM 668 C CA . VAL A 1 87 ? 5.639 -7.984 -13.909 1.00 91.56 87 VAL A CA 1
ATOM 669 C C . VAL A 1 87 ? 5.278 -8.425 -15.331 1.00 91.56 87 VAL A C 1
ATOM 671 O O . VAL A 1 87 ? 6.070 -8.236 -16.248 1.00 91.56 87 VAL A O 1
ATOM 674 N N . ALA A 1 88 ? 4.074 -8.965 -15.544 1.00 87.94 88 ALA A N 1
ATOM 675 C CA . ALA A 1 88 ? 3.619 -9.367 -16.873 1.00 87.94 88 ALA A CA 1
ATOM 676 C C . ALA A 1 88 ? 3.452 -8.174 -17.833 1.00 87.94 88 ALA A C 1
ATOM 678 O O . ALA A 1 88 ? 3.841 -8.274 -18.995 1.00 87.94 88 ALA A O 1
ATOM 679 N N . GLU A 1 89 ? 2.900 -7.054 -17.364 1.00 86.69 89 GLU A N 1
ATOM 680 C CA . GLU A 1 89 ? 2.775 -5.811 -18.138 1.00 86.69 89 GLU A CA 1
ATOM 681 C C . GLU A 1 89 ? 4.151 -5.282 -18.562 1.00 86.69 89 GLU A C 1
ATOM 683 O O . GLU A 1 89 ? 4.353 -4.960 -19.733 1.00 86.69 89 GLU A O 1
ATOM 688 N N . ASP A 1 90 ? 5.119 -5.276 -17.646 1.00 86.88 90 ASP A N 1
ATOM 689 C CA . ASP A 1 90 ? 6.486 -4.843 -17.932 1.00 86.88 90 ASP A CA 1
ATOM 690 C C . ASP A 1 90 ? 7.207 -5.805 -18.896 1.00 86.88 90 ASP A C 1
ATOM 692 O O . ASP A 1 90 ? 7.890 -5.358 -19.820 1.00 86.88 90 ASP A O 1
ATOM 696 N N . CYS A 1 91 ? 7.010 -7.124 -18.755 1.00 86.88 91 CYS A N 1
ATOM 697 C CA . CYS A 1 91 ? 7.505 -8.116 -19.719 1.00 86.88 91 CYS A CA 1
ATOM 698 C C . CYS A 1 91 ? 6.940 -7.860 -21.131 1.00 86.88 91 CYS A C 1
ATOM 700 O O . CYS A 1 91 ? 7.687 -7.899 -22.111 1.00 86.88 91 CYS A O 1
ATOM 702 N N . VAL A 1 92 ? 5.640 -7.562 -21.254 1.00 85.00 92 VAL A N 1
ATOM 703 C CA . VAL A 1 92 ? 5.010 -7.218 -22.543 1.00 85.00 92 VAL A CA 1
ATOM 704 C C . VAL A 1 92 ? 5.583 -5.912 -23.101 1.00 85.00 92 VAL A C 1
ATOM 706 O O . VAL A 1 92 ? 5.924 -5.854 -24.281 1.00 85.00 92 VAL A O 1
ATOM 709 N N . ALA A 1 93 ? 5.765 -4.890 -22.263 1.00 83.12 93 ALA A N 1
ATOM 710 C CA . ALA A 1 93 ? 6.338 -3.609 -22.674 1.00 83.12 93 ALA A CA 1
ATOM 711 C C . ALA A 1 93 ? 7.786 -3.733 -23.184 1.00 83.12 93 ALA A C 1
ATOM 713 O O . ALA A 1 93 ? 8.200 -2.968 -24.061 1.00 83.12 93 ALA A O 1
ATOM 714 N N . LEU A 1 94 ? 8.564 -4.689 -22.661 1.00 81.94 94 LEU A N 1
ATOM 715 C CA . LEU A 1 94 ? 9.886 -5.029 -23.194 1.00 81.94 94 LEU A CA 1
ATOM 716 C C . LEU A 1 94 ? 9.793 -5.748 -24.543 1.00 81.94 94 LEU A C 1
ATOM 718 O O . LEU A 1 94 ? 10.529 -5.398 -25.469 1.00 81.94 94 LEU A O 1
ATOM 722 N N . ALA A 1 95 ? 8.867 -6.701 -24.680 1.00 82.56 95 ALA A N 1
ATOM 723 C CA . ALA A 1 95 ? 8.657 -7.433 -25.926 1.00 82.56 95 ALA A CA 1
ATOM 724 C C . ALA A 1 95 ? 8.231 -6.507 -27.081 1.00 82.56 95 ALA A C 1
ATOM 726 O O . ALA A 1 95 ? 8.734 -6.645 -28.193 1.00 82.56 95 ALA A O 1
ATOM 727 N N . GLU A 1 96 ? 7.375 -5.512 -26.821 1.00 81.50 96 GLU A N 1
ATOM 728 C CA . GLU A 1 96 ? 6.991 -4.485 -27.807 1.00 81.50 96 GLU A CA 1
ATOM 729 C C . GLU A 1 96 ? 8.172 -3.632 -28.294 1.00 81.50 96 GLU A C 1
ATOM 731 O O . GLU A 1 96 ? 8.133 -3.072 -29.391 1.00 81.50 96 GLU A O 1
ATOM 736 N N . GLN A 1 97 ? 9.230 -3.531 -27.489 1.00 81.81 97 GLN A N 1
ATOM 737 C CA . GLN A 1 97 ? 10.455 -2.804 -27.817 1.00 81.81 97 GLN A CA 1
ATOM 738 C C . GLN A 1 97 ? 11.526 -3.704 -28.457 1.00 81.81 97 GLN A C 1
ATOM 740 O O . GLN A 1 97 ? 12.673 -3.275 -28.590 1.00 81.81 97 GLN A O 1
ATOM 745 N N . ASP A 1 98 ? 11.169 -4.937 -28.845 1.00 79.88 98 ASP A N 1
ATOM 746 C CA . ASP A 1 98 ? 12.088 -5.978 -29.329 1.00 79.88 98 ASP A CA 1
ATOM 747 C C . ASP A 1 98 ? 13.237 -6.272 -28.333 1.00 79.88 98 ASP A C 1
ATOM 749 O O . ASP A 1 98 ? 14.327 -6.716 -28.712 1.00 79.88 98 ASP A O 1
ATOM 753 N N . ILE A 1 99 ? 13.011 -6.023 -27.036 1.00 78.94 99 ILE A N 1
ATOM 754 C CA . ILE A 1 99 ? 13.972 -6.309 -25.970 1.00 78.94 99 ILE A CA 1
ATOM 755 C C . ILE A 1 99 ? 13.698 -7.719 -25.455 1.00 78.94 99 ILE A C 1
ATOM 757 O O . ILE A 1 99 ? 12.659 -7.996 -24.861 1.00 78.94 99 ILE A O 1
ATOM 761 N N . VAL A 1 100 ? 14.662 -8.617 -25.661 1.00 75.56 100 VAL A N 1
ATOM 762 C CA . VAL A 1 100 ? 14.588 -9.987 -25.145 1.00 75.56 100 VAL A CA 1
ATOM 763 C C . VAL A 1 100 ? 14.723 -9.950 -23.626 1.00 75.56 100 VAL A C 1
ATOM 765 O O . VAL A 1 100 ? 15.773 -9.563 -23.103 1.00 75.56 100 VAL A O 1
ATOM 768 N N . ALA A 1 101 ? 13.668 -10.366 -22.925 1.00 73.06 101 ALA A N 1
ATOM 769 C CA . ALA A 1 101 ? 13.717 -10.539 -21.484 1.00 73.06 101 ALA A CA 1
ATOM 770 C C . ALA A 1 101 ? 14.769 -11.607 -21.128 1.00 73.06 101 ALA A C 1
ATOM 772 O O . ALA A 1 101 ? 14.808 -12.674 -21.750 1.00 73.06 101 ALA A O 1
ATOM 773 N N . PRO A 1 102 ? 15.665 -11.338 -20.169 1.00 75.88 102 PRO A N 1
ATOM 774 C CA . PRO A 1 102 ? 16.625 -12.334 -19.733 1.00 75.88 102 PRO A CA 1
ATOM 775 C C . PRO A 1 102 ? 15.913 -13.490 -19.002 1.00 75.88 102 PRO A C 1
ATOM 777 O O . PRO A 1 102 ? 14.883 -13.315 -18.354 1.00 75.88 102 PRO A O 1
ATOM 780 N N . ALA A 1 103 ? 16.455 -14.703 -19.160 1.00 73.56 103 ALA A N 1
ATOM 781 C CA . ALA A 1 103 ? 15.812 -15.954 -18.737 1.00 73.56 103 ALA A CA 1
ATOM 782 C C . ALA A 1 103 ? 15.625 -16.095 -17.212 1.00 73.56 103 ALA A C 1
ATOM 784 O O . ALA A 1 103 ? 14.968 -17.021 -16.760 1.00 73.56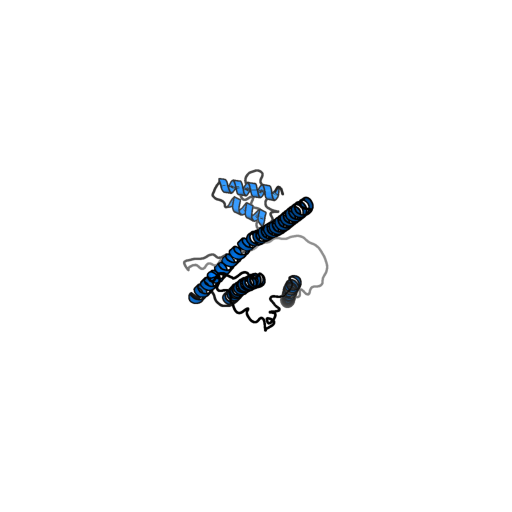 103 ALA A O 1
ATOM 785 N N . ASP A 1 104 ? 16.218 -15.207 -16.413 1.00 78.06 104 ASP A N 1
ATOM 786 C CA . ASP A 1 104 ? 16.045 -15.121 -14.960 1.00 78.06 104 ASP A CA 1
ATOM 787 C C . ASP A 1 104 ? 14.680 -14.557 -14.535 1.00 78.06 104 ASP A C 1
ATOM 789 O O . ASP A 1 104 ? 14.293 -14.723 -13.379 1.00 78.06 104 ASP A O 1
ATOM 793 N N . LEU A 1 105 ? 13.970 -13.882 -15.442 1.00 76.88 105 LEU A N 1
ATOM 794 C CA . LEU A 1 105 ? 12.694 -13.222 -15.160 1.00 76.88 105 LEU A CA 1
ATOM 795 C C . LEU A 1 105 ? 11.466 -14.094 -15.448 1.00 76.88 105 LEU A C 1
ATOM 797 O O . LEU A 1 105 ? 10.359 -13.625 -15.207 1.00 76.88 105 LEU A O 1
ATOM 801 N N . ASP A 1 106 ? 11.656 -15.313 -15.982 1.00 75.44 106 ASP A N 1
ATOM 802 C CA . ASP A 1 106 ? 10.589 -16.251 -16.383 1.00 75.44 106 ASP A CA 1
ATOM 803 C C . ASP A 1 106 ? 9.369 -15.532 -17.007 1.00 75.44 106 ASP A C 1
ATOM 805 O O . ASP A 1 106 ? 8.209 -15.846 -16.725 1.00 75.44 106 ASP A O 1
ATOM 809 N N . CYS A 1 107 ? 9.628 -14.524 -17.853 1.00 77.06 107 CYS A N 1
ATOM 810 C CA . CYS A 1 107 ? 8.575 -13.820 -18.573 1.00 77.06 107 CYS A CA 1
ATOM 811 C C . CYS A 1 107 ? 7.867 -14.844 -19.472 1.00 77.06 107 CYS A C 1
ATOM 813 O O . CYS A 1 107 ? 8.542 -15.552 -20.225 1.00 77.06 107 CYS A O 1
ATOM 815 N N . PRO A 1 108 ? 6.531 -14.950 -19.425 1.00 66.81 108 PRO A N 1
ATOM 816 C CA . PRO A 1 108 ? 5.823 -15.875 -20.294 1.00 66.81 108 PRO A CA 1
ATOM 817 C C . PRO A 1 108 ? 6.040 -15.469 -21.761 1.00 66.81 108 PRO A C 1
ATOM 819 O O . PRO A 1 108 ? 5.605 -14.399 -22.181 1.00 66.81 108 PRO A O 1
ATOM 822 N N . ASP A 1 109 ? 6.724 -16.329 -22.528 1.00 55.41 109 ASP A N 1
ATOM 823 C CA . ASP A 1 109 ? 6.947 -16.164 -23.978 1.00 55.41 109 ASP A CA 1
ATOM 824 C C . ASP A 1 109 ? 5.620 -16.117 -24.752 1.00 55.41 109 ASP A C 1
ATOM 826 O O . ASP A 1 109 ? 5.477 -15.434 -25.768 1.00 55.41 109 ASP A O 1
ATOM 830 N N . ASP A 1 110 ? 4.622 -16.833 -24.239 1.00 51.81 110 ASP A N 1
ATOM 831 C CA . ASP A 1 110 ? 3.246 -16.717 -24.675 1.00 51.81 110 ASP A CA 1
ATOM 832 C C . ASP A 1 110 ? 2.616 -15.549 -23.922 1.00 51.81 110 ASP A C 1
ATOM 834 O O . ASP A 1 110 ? 2.208 -15.694 -22.766 1.00 51.81 110 ASP A O 1
ATOM 838 N N . ALA A 1 111 ? 2.518 -14.391 -24.587 1.00 46.03 111 ALA A N 1
ATOM 839 C CA . ALA A 1 111 ? 1.657 -13.305 -24.137 1.00 46.03 111 ALA A CA 1
ATOM 840 C C . ALA A 1 111 ? 0.342 -13.935 -23.653 1.00 46.03 111 ALA A C 1
ATOM 842 O O . ALA A 1 111 ? -0.309 -14.632 -24.450 1.00 46.03 111 ALA A O 1
ATOM 843 N N . PRO A 1 112 ? -0.038 -13.783 -22.366 1.00 46.00 112 PRO A N 1
ATOM 844 C CA . PRO A 1 112 ? -1.273 -14.366 -21.887 1.00 46.00 112 PRO A CA 1
ATOM 845 C C . PRO A 1 112 ? -2.345 -13.865 -22.836 1.00 46.00 112 PRO A C 1
ATOM 847 O O . PRO A 1 112 ? -2.452 -12.662 -23.074 1.00 46.00 112 PRO A O 1
ATOM 850 N N . SER A 1 113 ? -3.063 -14.790 -23.470 1.00 43.81 113 SER A N 1
ATOM 851 C CA . SER A 1 113 ? -4.172 -14.421 -24.333 1.00 43.81 113 SER A CA 1
ATOM 852 C C . SER A 1 113 ? -5.125 -13.607 -23.467 1.00 43.81 113 SER A C 1
ATOM 854 O O . SER A 1 113 ? -5.901 -14.177 -22.703 1.00 43.81 113 SER A O 1
ATOM 856 N N . LEU A 1 114 ? -5.054 -12.277 -23.569 1.00 45.50 114 LEU A N 1
ATOM 857 C CA . LEU A 1 114 ? -5.971 -11.308 -22.969 1.00 45.50 114 LEU A CA 1
ATOM 858 C C . LEU A 1 114 ? -7.331 -11.392 -23.688 1.00 45.50 114 LEU A C 1
ATOM 860 O O . LEU A 1 114 ? -7.920 -10.402 -24.105 1.00 45.50 114 LEU A O 1
ATOM 864 N N . LEU A 1 115 ? -7.825 -12.617 -23.869 1.00 46.69 115 LEU A N 1
ATOM 865 C CA . LEU A 1 115 ? -9.163 -12.964 -24.315 1.00 46.69 115 LEU A CA 1
ATOM 866 C C . LEU A 1 115 ? -9.936 -13.550 -23.136 1.00 46.69 115 LEU A C 1
ATOM 868 O O . LEU A 1 115 ? -10.547 -14.609 -23.202 1.00 46.69 115 LEU A O 1
ATOM 872 N N . ALA A 1 116 ? -9.953 -12.793 -22.056 1.00 47.62 116 ALA A N 1
ATOM 873 C CA . ALA A 1 116 ? -11.220 -12.375 -21.503 1.00 47.62 116 ALA A CA 1
ATOM 874 C C . ALA A 1 116 ? -11.046 -10.885 -21.197 1.00 47.62 116 ALA A C 1
ATOM 876 O O . ALA A 1 116 ? -10.011 -10.535 -20.621 1.00 47.62 116 ALA A O 1
ATOM 877 N N . PRO A 1 117 ? -11.998 -9.989 -21.533 1.00 47.09 117 PRO A N 1
ATOM 878 C CA . PRO A 1 117 ? -12.118 -8.800 -20.706 1.00 47.09 117 PRO A CA 1
ATOM 879 C C . PRO A 1 117 ? -12.165 -9.345 -19.283 1.00 47.09 117 PRO A C 1
ATOM 881 O O . PRO A 1 117 ? -13.000 -10.213 -18.994 1.00 47.09 117 PRO A O 1
ATOM 884 N N . ALA A 1 118 ? -11.198 -8.946 -18.450 1.00 47.94 118 ALA A N 1
ATOM 885 C CA . ALA A 1 118 ? -11.268 -9.234 -17.032 1.00 47.94 118 ALA A CA 1
ATOM 886 C C . ALA A 1 118 ? -12.715 -8.948 -16.638 1.00 47.94 118 ALA A C 1
ATOM 888 O O . ALA A 1 118 ? -13.277 -7.940 -17.084 1.00 47.94 118 ALA A O 1
ATOM 889 N N . ALA A 1 119 ? -13.358 -9.865 -15.913 1.00 47.88 119 ALA A N 1
ATOM 890 C CA . ALA A 1 119 ? -14.541 -9.466 -15.181 1.00 47.88 119 ALA A CA 1
ATOM 891 C C . ALA A 1 119 ? -14.069 -8.247 -14.399 1.00 47.88 119 ALA A C 1
ATOM 893 O O . ALA A 1 119 ? -13.214 -8.392 -13.526 1.00 47.88 119 ALA A O 1
ATOM 894 N N . ILE A 1 120 ? -14.474 -7.064 -14.866 1.00 46.50 120 ILE A N 1
ATOM 895 C CA . ILE A 1 120 ? -14.169 -5.798 -14.240 1.00 46.50 120 ILE A CA 1
ATOM 896 C C . ILE A 1 120 ? -14.712 -6.029 -12.849 1.00 46.50 120 ILE A C 1
ATOM 898 O O . ILE A 1 120 ? -15.929 -6.136 -12.669 1.00 46.50 120 ILE A O 1
ATOM 902 N N . ASP A 1 121 ? -13.818 -6.268 -11.901 1.00 53.09 121 ASP A N 1
ATOM 903 C CA . ASP A 1 121 ? -14.206 -6.287 -10.518 1.00 53.09 121 ASP A CA 1
ATOM 904 C C . ASP A 1 121 ? -14.567 -4.833 -10.269 1.00 53.09 121 ASP A C 1
ATOM 906 O O . ASP A 1 121 ? -13.700 -3.976 -10.130 1.00 53.09 121 ASP A O 1
ATOM 910 N N . GLN A 1 122 ? -15.854 -4.514 -10.394 1.00 55.75 122 GLN A N 1
ATOM 911 C CA . GLN A 1 122 ? -16.354 -3.143 -10.347 1.00 55.75 122 GLN A CA 1
ATOM 912 C C . GLN A 1 122 ? -15.995 -2.484 -9.009 1.00 55.75 122 GLN A C 1
ATOM 914 O O . GLN A 1 122 ? -16.037 -1.266 -8.907 1.00 55.75 122 GLN A O 1
ATOM 919 N N . ALA A 1 123 ? -15.592 -3.274 -8.004 1.00 56.91 123 ALA A N 1
ATOM 920 C CA . ALA A 1 123 ? -14.983 -2.802 -6.771 1.00 56.91 123 ALA A CA 1
ATOM 921 C C . ALA A 1 123 ? -13.567 -2.215 -6.964 1.00 56.91 123 ALA A C 1
ATOM 923 O O . ALA A 1 123 ? -13.227 -1.249 -6.285 1.00 56.91 123 ALA A O 1
ATOM 924 N N . ALA A 1 124 ? -12.762 -2.750 -7.888 1.00 58.81 124 ALA A N 1
ATOM 925 C CA . ALA A 1 124 ? -11.398 -2.307 -8.191 1.00 58.81 124 ALA A CA 1
ATOM 926 C C . ALA A 1 124 ? -11.332 -1.106 -9.155 1.00 58.81 124 ALA A C 1
ATOM 928 O O . ALA A 1 124 ? -10.325 -0.403 -9.175 1.00 58.81 124 ALA A O 1
ATOM 929 N N . GLU A 1 125 ? -12.397 -0.842 -9.921 1.00 58.94 125 GLU A N 1
ATOM 930 C CA . GLU A 1 125 ? -12.495 0.311 -10.837 1.00 58.94 125 GLU A CA 1
ATOM 931 C C . GLU A 1 125 ? -13.327 1.482 -10.291 1.00 58.94 125 GLU A C 1
ATOM 933 O O . GLU A 1 125 ? -13.605 2.430 -11.025 1.00 58.94 125 GLU A O 1
ATOM 938 N N . ARG A 1 126 ? -13.720 1.465 -9.008 1.00 73.12 126 ARG A N 1
ATOM 939 C CA . ARG A 1 126 ? -14.418 2.619 -8.422 1.00 73.12 126 ARG A CA 1
ATOM 940 C C . ARG A 1 126 ? -13.494 3.824 -8.438 1.00 73.12 126 ARG A C 1
ATOM 942 O O . ARG A 1 126 ? -12.391 3.800 -7.887 1.00 73.12 126 ARG A O 1
ATOM 949 N N . THR A 1 127 ? -13.973 4.912 -9.018 1.00 84.19 127 THR A N 1
ATOM 950 C CA . THR A 1 127 ? -13.322 6.206 -8.847 1.00 84.19 127 THR A CA 1
ATOM 951 C C . THR A 1 127 ? -13.349 6.592 -7.365 1.00 84.19 127 THR A C 1
ATOM 953 O O . THR A 1 127 ? -14.234 6.178 -6.613 1.00 84.19 127 THR A O 1
ATOM 956 N N . GLY A 1 128 ? -12.398 7.420 -6.918 1.00 87.31 128 GLY A N 1
ATOM 957 C CA . GLY A 1 128 ? -12.370 7.870 -5.520 1.00 87.31 128 GLY A CA 1
ATOM 958 C C . GLY A 1 128 ? -13.693 8.507 -5.071 1.00 87.31 128 GLY A C 1
ATOM 959 O O . GLY A 1 128 ? -14.114 8.294 -3.940 1.00 87.31 128 GLY A O 1
ATOM 960 N N . ALA A 1 129 ? -14.382 9.199 -5.984 1.00 86.44 129 ALA A N 1
ATOM 961 C CA . ALA A 1 129 ? -15.701 9.780 -5.747 1.00 86.44 129 ALA A CA 1
ATOM 962 C C . ALA A 1 129 ? -16.791 8.713 -5.521 1.00 86.44 129 ALA A C 1
ATOM 964 O O . ALA A 1 129 ? -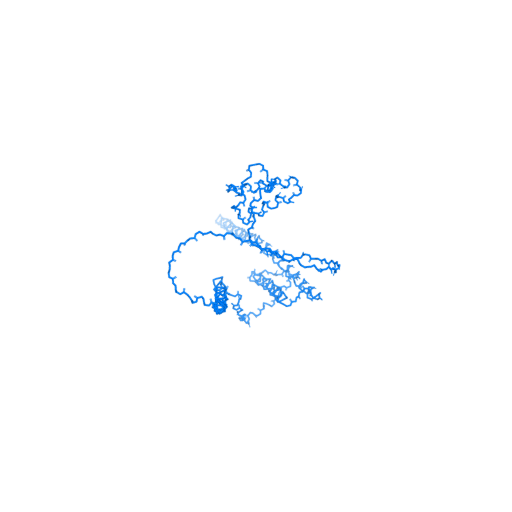17.583 8.819 -4.587 1.00 86.44 129 ALA A O 1
ATOM 965 N N . GLU A 1 130 ? -16.810 7.652 -6.327 1.00 85.19 130 GLU A N 1
ATOM 966 C CA . GLU A 1 130 ? -17.770 6.553 -6.168 1.00 85.19 130 GLU A CA 1
ATOM 967 C C . GLU A 1 130 ? -17.499 5.729 -4.906 1.00 85.19 130 GLU A C 1
ATOM 969 O O . GLU A 1 130 ? -18.432 5.188 -4.313 1.00 85.19 130 GLU A O 1
ATOM 974 N N . ALA A 1 131 ? -16.234 5.609 -4.490 1.00 87.12 131 ALA A N 1
ATOM 975 C CA . ALA A 1 131 ? -15.871 4.974 -3.227 1.00 87.12 131 ALA A CA 1
ATOM 976 C C . ALA A 1 131 ? -16.353 5.806 -2.029 1.00 87.12 131 ALA A C 1
ATOM 978 O O . ALA A 1 131 ? -16.956 5.253 -1.111 1.00 87.12 131 ALA A O 1
ATOM 979 N N . THR A 1 132 ? -16.165 7.131 -2.065 1.00 93.38 132 THR A N 1
ATOM 980 C CA . THR A 1 132 ? -16.694 8.026 -1.024 1.00 93.38 132 THR A CA 1
ATOM 981 C C . THR A 1 132 ? -18.214 8.010 -0.973 1.00 93.38 132 THR A C 1
ATOM 983 O O . THR A 1 132 ? -18.768 7.934 0.113 1.00 93.38 132 THR A O 1
ATOM 986 N N . GLU A 1 133 ? -18.895 7.970 -2.119 1.00 95.56 133 GLU A N 1
ATOM 987 C CA . GLU A 1 133 ? -20.360 7.914 -2.155 1.00 95.56 133 GLU A CA 1
ATOM 988 C C . GLU A 1 133 ? -20.905 6.612 -1.545 1.00 95.56 133 GLU A C 1
ATOM 990 O O . GLU A 1 133 ? -21.931 6.628 -0.866 1.00 95.56 133 GLU A O 1
ATOM 995 N N . ALA A 1 134 ? -20.201 5.484 -1.711 1.00 92.12 134 ALA A N 1
ATOM 996 C CA . ALA A 1 134 ? -20.556 4.247 -1.009 1.00 92.12 134 ALA A CA 1
ATOM 997 C C . ALA A 1 134 ? -20.434 4.381 0.508 1.00 92.12 134 ALA A C 1
ATOM 999 O O . ALA A 1 134 ? -21.333 3.956 1.229 1.00 92.12 134 ALA A O 1
ATOM 1000 N N . LEU A 1 135 ? -19.317 4.942 0.974 1.00 95.44 135 LEU A N 1
ATOM 1001 C CA . LEU A 1 135 ? -19.062 5.128 2.400 1.00 95.44 135 LEU A CA 1
ATOM 1002 C C . LEU A 1 135 ? -20.067 6.109 3.012 1.00 95.44 135 LEU A C 1
ATOM 1004 O O . LEU A 1 135 ? -20.567 5.866 4.107 1.00 95.44 135 LEU A O 1
ATOM 1008 N N . ASP A 1 136 ? -20.416 7.171 2.286 1.00 96.69 136 ASP A N 1
ATOM 1009 C CA . ASP A 1 136 ? -21.444 8.126 2.692 1.00 96.69 136 ASP A CA 1
ATOM 1010 C C . ASP A 1 136 ? -22.815 7.446 2.782 1.00 96.69 136 ASP A C 1
ATOM 1012 O O . ASP A 1 136 ? -23.531 7.629 3.766 1.00 96.69 136 ASP A O 1
ATOM 1016 N N . ALA A 1 137 ? -23.183 6.612 1.805 1.00 96.56 137 ALA A N 1
ATOM 1017 C CA . ALA A 1 137 ? -24.441 5.868 1.838 1.00 96.56 137 ALA A CA 1
ATOM 1018 C C . ALA A 1 137 ? -24.518 4.897 3.031 1.00 96.56 137 ALA A C 1
ATOM 1020 O O . ALA A 1 137 ? -25.549 4.833 3.706 1.00 96.56 137 ALA A O 1
ATOM 1021 N N . GLU A 1 138 ? -23.433 4.174 3.323 1.00 96.50 138 GLU A N 1
ATOM 1022 C CA . GLU A 1 138 ? -23.333 3.294 4.493 1.00 96.50 138 GLU A CA 1
ATOM 1023 C C . GLU A 1 138 ? -23.444 4.088 5.803 1.00 96.50 138 GLU A C 1
ATOM 1025 O O . GLU A 1 138 ? -24.224 3.726 6.688 1.00 96.50 138 GLU A O 1
ATOM 1030 N N . LEU A 1 139 ? -22.743 5.221 5.896 1.00 97.56 139 LEU A N 1
ATOM 1031 C CA . LEU A 1 139 ? -22.809 6.126 7.040 1.00 97.56 139 LEU A CA 1
ATOM 1032 C C . LEU A 1 139 ? -24.235 6.637 7.275 1.00 97.56 139 LEU A C 1
ATOM 1034 O O . LEU A 1 139 ? -24.732 6.568 8.398 1.00 97.56 139 LEU A O 1
ATOM 1038 N N . PHE A 1 140 ? -24.913 7.135 6.238 1.00 97.38 140 PHE A N 1
ATOM 1039 C CA . PHE A 1 140 ? -26.281 7.641 6.371 1.00 97.38 140 PHE A CA 1
ATOM 1040 C C . PHE A 1 140 ? -27.278 6.538 6.736 1.00 97.38 140 PHE A C 1
ATOM 1042 O O . PHE A 1 140 ? -28.207 6.799 7.501 1.00 97.38 140 PHE A O 1
ATOM 1049 N N . SER A 1 141 ? -27.068 5.308 6.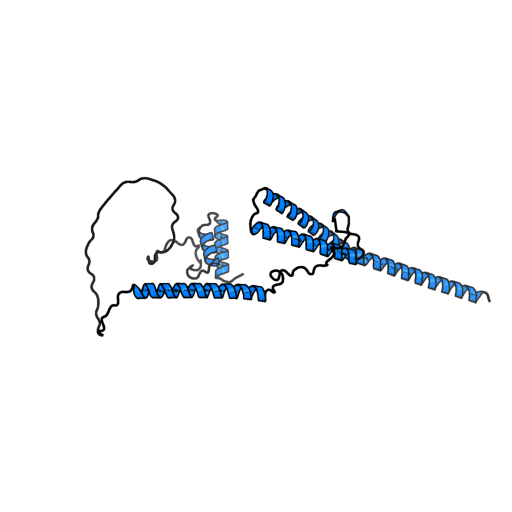256 1.00 97.19 141 SER A N 1
ATOM 1050 C CA . SER A 1 141 ? -27.860 4.151 6.683 1.00 97.19 141 SER A CA 1
ATOM 1051 C C . SER A 1 141 ? -27.688 3.887 8.182 1.00 97.19 141 SER A C 1
ATOM 1053 O O . SER A 1 141 ? -28.678 3.815 8.908 1.00 97.19 141 SER A O 1
ATOM 1055 N N . GLY A 1 142 ? -26.442 3.822 8.667 1.00 97.56 142 GLY A N 1
ATOM 1056 C CA . GLY A 1 142 ? -26.149 3.600 10.086 1.00 97.56 142 GLY A CA 1
ATOM 1057 C C . GLY A 1 142 ? -26.651 4.729 10.995 1.00 97.56 142 GLY A C 1
ATOM 1058 O O . GLY A 1 142 ? -27.162 4.468 12.084 1.00 97.56 142 GLY A O 1
ATOM 1059 N N . LEU A 1 143 ? -26.574 5.985 10.543 1.00 97.69 143 LEU A N 1
ATOM 1060 C CA . LEU A 1 143 ? -27.152 7.126 11.264 1.00 97.69 143 LEU A CA 1
ATOM 1061 C C . LEU A 1 143 ? -28.681 7.037 11.345 1.00 97.69 143 LEU A C 1
ATOM 1063 O O . LEU A 1 143 ? -29.247 7.327 12.396 1.00 97.69 143 LEU A O 1
ATOM 1067 N N . GLY A 1 144 ? -29.346 6.586 10.278 1.00 97.25 144 GLY A N 1
ATOM 1068 C CA . GLY A 1 144 ? -30.789 6.338 10.290 1.00 97.25 144 GLY A CA 1
ATOM 1069 C C . GLY A 1 144 ? -31.195 5.248 11.287 1.00 97.25 144 GLY A C 1
ATOM 1070 O O . GLY A 1 144 ? -32.154 5.425 12.039 1.00 97.25 144 GLY A O 1
ATOM 1071 N N . GLU A 1 145 ? -30.441 4.148 11.348 1.00 97.38 145 GLU A N 1
ATOM 1072 C CA . GLU A 1 145 ? -30.658 3.079 12.335 1.00 97.38 145 GLU A CA 1
ATOM 1073 C C . GLU A 1 145 ? -30.451 3.570 13.776 1.00 97.38 145 GLU A C 1
ATOM 1075 O O . GLU A 1 145 ? -31.225 3.230 14.679 1.00 97.38 145 GLU A O 1
ATOM 1080 N N . PHE A 1 146 ? -29.429 4.399 14.002 1.00 97.69 146 PHE A N 1
ATOM 1081 C CA . PHE A 1 146 ? -29.173 4.998 15.309 1.00 97.69 146 PHE A CA 1
ATOM 1082 C C . PHE A 1 146 ? -30.297 5.954 15.735 1.00 97.69 146 PHE A C 1
ATOM 1084 O O . PHE A 1 146 ? -30.759 5.879 16.875 1.00 97.69 146 PHE A O 1
ATOM 1091 N N . ASP A 1 147 ? -30.785 6.806 14.830 1.00 97.19 147 ASP A N 1
ATOM 1092 C CA . ASP A 1 147 ? -31.916 7.703 15.095 1.00 97.19 147 ASP A CA 1
ATOM 1093 C C . ASP A 1 147 ? -33.191 6.920 15.438 1.00 97.19 147 ASP A C 1
ATOM 1095 O O . ASP A 1 147 ? -33.919 7.281 16.368 1.00 97.19 147 ASP A O 1
ATOM 1099 N N . GLU A 1 148 ? -33.449 5.804 14.750 1.00 97.38 148 GLU A N 1
ATOM 1100 C CA . GLU A 1 148 ? -34.576 4.930 15.076 1.00 97.38 148 GLU A CA 1
ATOM 1101 C C . GLU A 1 148 ? -34.439 4.332 16.485 1.00 97.38 148 GLU A C 1
ATOM 1103 O O . GLU A 1 148 ? -35.403 4.308 17.260 1.00 97.38 148 GLU A O 1
ATOM 1108 N N . MET A 1 149 ? -33.238 3.882 16.852 1.00 96.31 149 MET A N 1
ATOM 1109 C CA . MET A 1 149 ? -32.958 3.390 18.200 1.00 96.31 149 MET A CA 1
ATOM 1110 C C . MET A 1 149 ? -33.172 4.482 19.254 1.00 96.31 149 MET A C 1
ATOM 1112 O O . MET A 1 149 ? -33.805 4.229 20.284 1.00 96.31 149 MET A O 1
ATOM 1116 N N . LEU A 1 150 ? -32.695 5.699 18.987 1.00 97.06 150 LEU A N 1
ATOM 1117 C CA . LEU A 1 150 ? -32.837 6.837 19.887 1.00 97.06 150 LEU A CA 1
ATOM 1118 C C . LEU A 1 150 ? -34.311 7.188 20.114 1.00 97.06 150 LEU A C 1
ATOM 1120 O O . LEU A 1 150 ? -34.712 7.408 21.257 1.00 97.06 150 LEU A O 1
ATOM 1124 N N . LEU A 1 151 ? -35.132 7.204 19.060 1.00 96.06 151 LEU A N 1
ATOM 1125 C CA . LEU A 1 151 ? -36.571 7.466 19.170 1.00 96.06 151 LEU A CA 1
ATOM 1126 C C . LEU A 1 151 ? -37.276 6.415 20.029 1.00 96.06 151 LEU A C 1
ATOM 1128 O O . LEU A 1 151 ? -38.038 6.768 20.932 1.00 96.06 151 LEU A O 1
ATOM 1132 N N . ARG A 1 152 ? -36.975 5.129 19.809 1.00 95.62 152 ARG A N 1
ATOM 1133 C CA . ARG A 1 152 ? -37.517 4.037 20.632 1.00 95.62 152 ARG A CA 1
ATOM 1134 C C . ARG A 1 152 ? -37.143 4.207 22.106 1.00 95.62 152 ARG A C 1
ATOM 1136 O O . ARG A 1 152 ? -37.985 3.991 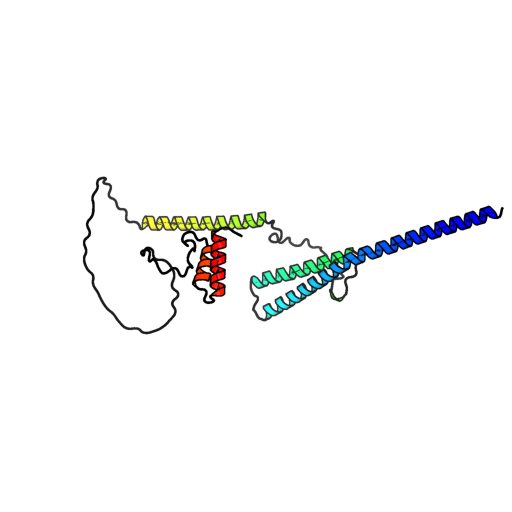22.977 1.00 95.62 152 ARG A O 1
ATOM 1143 N N . GLU A 1 153 ? -35.912 4.617 22.404 1.00 95.19 153 GLU A N 1
ATOM 1144 C CA . GLU A 1 153 ? -35.480 4.823 23.789 1.00 95.19 153 GLU A CA 1
ATOM 1145 C C . GLU A 1 153 ? -36.109 6.077 24.415 1.00 95.19 153 GLU A C 1
ATOM 1147 O O . GLU A 1 153 ? -36.568 6.036 25.556 1.00 95.19 153 GLU A O 1
ATOM 1152 N N . GLN A 1 154 ? -36.236 7.174 23.663 1.00 93.44 154 GLN A N 1
ATOM 1153 C CA . GLN A 1 154 ? -36.950 8.370 24.121 1.00 93.44 154 GLN A CA 1
ATOM 1154 C C . GLN A 1 154 ? -38.406 8.062 24.486 1.00 93.44 154 GLN A C 1
ATOM 1156 O O . GLN A 1 154 ? -38.903 8.552 25.504 1.00 93.44 154 GLN A O 1
ATOM 1161 N N . GLU A 1 155 ? -39.094 7.234 23.697 1.00 93.00 155 GLU A N 1
ATOM 1162 C CA . GLU A 1 155 ? -40.449 6.778 24.013 1.00 93.00 155 GLU A CA 1
ATOM 1163 C C . GLU A 1 155 ? -40.494 5.968 25.311 1.00 93.00 155 GLU A C 1
ATOM 1165 O O . GLU A 1 155 ? -41.376 6.202 26.143 1.00 93.00 155 GLU A O 1
ATOM 1170 N N . ARG A 1 156 ? -39.524 5.071 25.531 1.00 92.44 156 ARG A N 1
ATOM 1171 C CA . ARG A 1 156 ? -39.409 4.297 26.779 1.00 92.44 156 ARG A CA 1
ATOM 1172 C C . ARG A 1 156 ? -39.178 5.201 27.983 1.00 92.44 156 ARG A C 1
ATOM 1174 O O . ARG A 1 156 ? -39.887 5.058 28.978 1.00 92.44 156 ARG A O 1
ATOM 1181 N N . VAL A 1 157 ? -38.261 6.166 27.890 1.00 91.62 157 VAL A N 1
ATOM 1182 C CA . VAL A 1 157 ? -38.008 7.138 28.967 1.00 91.62 157 VAL A CA 1
ATOM 1183 C C . VAL A 1 157 ? -39.256 7.978 29.236 1.00 91.62 157 VAL A C 1
ATOM 1185 O O . VAL A 1 157 ? -39.661 8.127 30.386 1.00 91.62 157 VAL A O 1
ATOM 1188 N N . LYS A 1 158 ? -39.925 8.477 28.191 1.00 88.31 158 LYS A N 1
ATOM 1189 C CA . LYS A 1 158 ? -41.155 9.273 28.320 1.00 88.31 158 LYS A CA 1
ATOM 1190 C C . LYS A 1 158 ? -42.308 8.478 28.936 1.00 88.31 158 LYS A C 1
ATOM 1192 O O . LYS A 1 158 ? -43.093 9.046 29.691 1.00 88.31 158 LYS A O 1
ATOM 1197 N N . ALA A 1 159 ? -42.420 7.188 28.626 1.00 88.19 159 ALA A N 1
ATOM 1198 C CA . ALA A 1 159 ? -43.409 6.295 29.226 1.00 88.19 159 ALA A CA 1
ATOM 1199 C C . ALA A 1 159 ? -43.069 5.931 30.682 1.00 88.19 159 ALA A C 1
ATOM 1201 O O . ALA A 1 159 ? -43.978 5.733 31.486 1.00 88.19 159 ALA A O 1
ATOM 1202 N N . ALA A 1 160 ? -41.780 5.865 31.025 1.00 83.81 160 ALA A N 1
ATOM 1203 C CA . ALA A 1 160 ? -41.298 5.602 32.378 1.00 83.81 160 ALA A CA 1
ATOM 1204 C C . ALA A 1 160 ? -41.329 6.841 33.294 1.00 83.81 160 ALA A C 1
ATOM 1206 O O . ALA A 1 160 ? -41.259 6.698 34.515 1.00 83.81 160 ALA A O 1
ATOM 1207 N N . MET A 1 161 ? -41.454 8.054 32.741 1.00 77.12 161 MET A N 1
ATOM 1208 C CA . MET A 1 161 ? -41.617 9.270 33.537 1.00 77.12 161 MET A CA 1
ATOM 1209 C C . MET A 1 161 ? -43.024 9.332 34.161 1.00 77.12 161 MET A C 1
ATOM 1211 O O . MET A 1 161 ? -44.020 9.326 33.430 1.00 77.12 161 MET A O 1
ATOM 1215 N N . PRO A 1 162 ? -43.149 9.438 35.499 1.00 70.44 162 PRO A N 1
ATOM 1216 C CA . PRO A 1 162 ? -44.445 9.633 36.130 1.00 70.44 162 PRO A CA 1
ATOM 1217 C C . PRO A 1 162 ? -45.019 10.981 35.683 1.00 70.44 162 PRO A C 1
ATOM 1219 O O . PRO A 1 162 ? -44.369 12.022 35.787 1.00 70.44 162 PRO A O 1
ATOM 1222 N N . ARG A 1 163 ? -46.252 10.969 35.169 1.00 60.53 163 ARG A N 1
ATOM 1223 C CA . ARG A 1 163 ? -46.999 12.194 34.870 1.00 60.53 163 ARG A CA 1
ATOM 1224 C C . ARG A 1 163 ? -47.259 12.923 36.187 1.00 60.53 163 ARG A C 1
ATOM 1226 O O . ARG A 1 163 ? -48.181 12.560 36.911 1.00 60.53 163 ARG A O 1
ATOM 1233 N N . SER A 1 164 ? -46.473 13.953 36.486 1.00 58.69 164 SER A N 1
ATOM 1234 C CA . SER A 1 164 ? -46.866 14.972 37.459 1.00 58.69 164 SER A CA 1
ATOM 1235 C C . SER A 1 164 ? -48.015 15.775 36.859 1.00 58.69 164 SER A C 1
ATOM 1237 O O . SER A 1 164 ? -47.821 16.826 36.254 1.00 58.69 164 SER A O 1
ATOM 1239 N N . ASP A 1 165 ? -49.222 15.230 36.972 1.00 57.19 165 ASP A N 1
ATOM 1240 C CA . ASP A 1 165 ? -50.449 15.990 36.802 1.00 57.19 165 ASP A CA 1
ATOM 1241 C C . ASP A 1 165 ? -50.589 16.910 38.016 1.00 57.19 165 ASP A C 1
ATOM 1243 O O . ASP A 1 165 ? -51.001 16.502 39.101 1.00 57.19 165 ASP A O 1
ATOM 1247 N N . SER A 1 166 ? -50.120 18.143 37.866 1.00 49.66 166 SER A N 1
ATOM 1248 C CA . SER A 1 166 ? -50.488 19.264 38.724 1.00 49.66 166 SER A CA 1
ATOM 1249 C C . SER A 1 166 ? -50.260 20.549 37.948 1.00 49.66 166 SER A C 1
ATOM 1251 O O . SER A 1 166 ? -49.212 21.188 38.021 1.00 49.66 166 SER A O 1
ATOM 1253 N N . GLY A 1 167 ? -51.280 20.935 37.187 1.00 54.66 167 GLY A N 1
ATOM 1254 C CA . GLY A 1 167 ? -51.472 22.339 36.878 1.00 54.66 167 GLY A CA 1
ATOM 1255 C C . GLY A 1 167 ? -51.716 23.112 38.175 1.00 54.66 167 GLY A C 1
ATOM 1256 O O . GLY A 1 167 ? -52.704 22.872 38.854 1.00 54.66 167 GLY A O 1
ATOM 1257 N N . SER A 1 168 ? -50.832 24.045 38.514 1.00 46.25 168 SER A N 1
ATOM 1258 C CA . SER A 1 168 ? -51.177 25.270 39.243 1.00 46.25 168 SER A CA 1
ATOM 1259 C C . SER A 1 168 ? -49.975 26.202 39.213 1.00 46.25 168 SER A C 1
ATOM 1261 O O . SER A 1 168 ? -48.873 25.831 39.607 1.00 46.25 168 SER A O 1
ATOM 1263 N N . GLY A 1 169 ? -50.187 27.419 38.719 1.00 48.84 169 GLY A N 1
ATOM 1264 C CA . GLY A 1 169 ? -49.186 28.472 38.762 1.00 48.84 169 GLY A CA 1
ATOM 1265 C C . GLY A 1 169 ? -48.913 28.976 40.180 1.00 48.84 169 GLY A C 1
ATOM 1266 O O . GLY A 1 169 ? -49.701 28.765 41.100 1.00 48.84 169 GLY A O 1
ATOM 1267 N N . GLY A 1 170 ? -47.822 29.735 40.296 1.00 44.41 170 GLY A N 1
ATOM 1268 C CA . GLY A 1 170 ? -47.631 30.723 41.355 1.00 44.41 170 GLY A CA 1
ATOM 1269 C C . GLY A 1 170 ? -46.495 30.441 42.337 1.00 44.41 170 GLY A C 1
ATOM 1270 O O . GLY A 1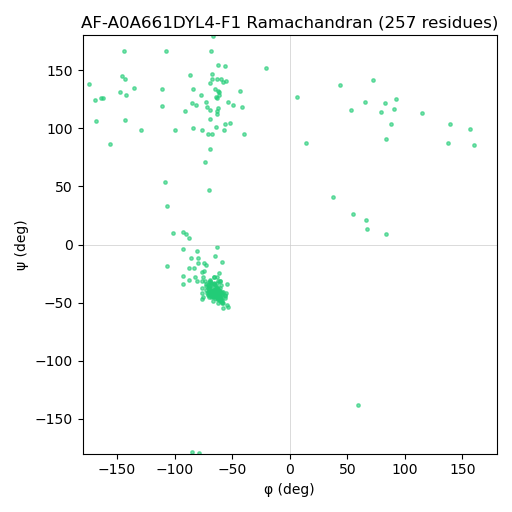 170 ? -46.609 29.577 43.190 1.00 44.41 170 GLY A O 1
ATOM 1271 N N . GLY A 1 171 ? -45.472 31.302 42.281 1.00 42.28 171 GLY A N 1
ATOM 1272 C CA . GLY A 1 171 ? -44.892 31.921 43.479 1.00 42.28 171 GLY A CA 1
ATOM 1273 C C . GLY A 1 171 ? -43.771 31.186 44.221 1.00 42.28 171 GLY A C 1
ATOM 1274 O O . GLY A 1 171 ? -44.028 30.292 45.006 1.00 42.28 171 GLY A O 1
ATOM 1275 N N . GLY A 1 172 ? -42.544 31.683 44.019 1.00 44.00 172 GLY A N 1
ATOM 1276 C CA . GLY A 1 172 ? -41.576 32.124 45.039 1.00 44.00 172 GLY A CA 1
ATOM 1277 C C . GLY A 1 172 ? -41.309 31.306 46.312 1.00 44.00 172 GLY A C 1
ATOM 1278 O O . GLY A 1 172 ? -42.215 30.977 47.063 1.00 44.00 172 GLY A O 1
ATOM 1279 N N . GLY A 1 173 ? -40.023 31.204 46.670 1.00 38.34 173 GLY A N 1
ATOM 1280 C CA . GLY A 1 173 ? -39.620 31.136 48.080 1.00 38.34 173 GLY A CA 1
ATOM 1281 C C . GLY A 1 173 ? -38.510 30.146 48.414 1.00 38.34 173 GLY A C 1
ATOM 1282 O O . GLY A 1 173 ? -38.735 28.950 48.503 1.00 38.34 173 GLY A O 1
ATOM 1283 N N . ALA A 1 174 ? -37.322 30.710 48.625 1.00 43.06 174 ALA A N 1
ATOM 1284 C CA . ALA A 1 174 ? -36.265 30.329 49.562 1.00 43.06 174 ALA A CA 1
ATOM 1285 C C . ALA A 1 174 ? -36.389 29.023 50.384 1.00 43.06 174 ALA A C 1
ATOM 1287 O O . ALA A 1 174 ? -37.295 28.857 51.190 1.00 43.06 174 ALA A O 1
ATOM 1288 N N . GLY A 1 175 ? -35.326 28.216 50.283 1.00 45.59 175 GLY A N 1
ATOM 1289 C CA . GLY A 1 175 ? -34.516 27.706 51.397 1.00 45.59 175 GLY A CA 1
ATOM 1290 C C . GLY A 1 175 ? -35.196 26.987 52.567 1.00 45.59 175 GLY A C 1
ATOM 1291 O O . GLY A 1 175 ? -35.809 27.613 53.424 1.00 45.59 175 GLY A O 1
ATOM 1292 N N . SER A 1 176 ? -34.876 25.703 52.731 1.00 37.16 176 SER A N 1
ATOM 1293 C CA . SER A 1 176 ? -34.530 25.151 54.047 1.00 37.16 176 SER A CA 1
ATOM 1294 C C . SER A 1 176 ? -33.837 23.802 53.928 1.00 37.16 176 SER A C 1
ATOM 1296 O O . SER A 1 176 ? -34.322 22.867 53.301 1.00 37.16 176 SER A O 1
ATOM 1298 N N . SER A 1 177 ? -32.679 23.745 54.566 1.00 44.06 177 SER A N 1
ATOM 1299 C CA . SER A 1 177 ? -31.902 22.569 54.927 1.00 44.06 177 SER A CA 1
ATOM 1300 C C . SER A 1 177 ? -32.403 21.968 56.245 1.00 44.06 177 SER A C 1
ATOM 1302 O O . SER A 1 177 ? -32.551 22.706 57.215 1.00 44.06 177 SER A O 1
ATOM 1304 N N . ALA A 1 178 ? -32.576 20.646 56.288 1.00 36.38 178 ALA A N 1
ATOM 1305 C CA . ALA A 1 178 ? -32.535 19.772 57.473 1.00 36.38 178 ALA A CA 1
ATOM 1306 C C . ALA A 1 178 ? -32.506 18.321 56.938 1.00 36.38 178 ALA A C 1
ATOM 1308 O O . ALA A 1 178 ? -33.393 17.948 56.179 1.00 36.38 178 ALA A O 1
ATOM 1309 N N . ALA A 1 179 ? -31.383 17.597 56.991 1.00 38.72 179 ALA A N 1
ATOM 1310 C CA . ALA A 1 179 ? -30.845 16.844 58.134 1.00 38.72 179 ALA A CA 1
ATOM 1311 C C . ALA A 1 179 ? -31.742 15.667 58.556 1.00 38.72 179 ALA A C 1
ATOM 1313 O O . ALA A 1 179 ? -32.897 15.910 58.882 1.00 38.72 179 ALA A O 1
ATOM 1314 N N . ASP A 1 180 ? -31.170 14.451 58.552 1.00 35.75 180 ASP A N 1
ATOM 1315 C CA . ASP A 1 180 ? -31.344 13.330 59.514 1.00 35.75 180 ASP A CA 1
ATOM 1316 C C . ASP A 1 180 ? -30.985 11.999 58.804 1.00 35.75 180 ASP A C 1
ATOM 1318 O O . ASP A 1 180 ? -31.602 11.629 57.812 1.00 35.75 180 ASP A O 1
ATOM 1322 N N . SER A 1 181 ? -29.774 11.473 59.010 1.00 36.12 181 SER A N 1
ATOM 1323 C CA . SER A 1 181 ? -29.369 10.453 60.004 1.00 36.12 181 SER A CA 1
ATOM 1324 C C . SER A 1 181 ? -29.442 9.033 59.443 1.00 36.12 181 SER A C 1
ATOM 1326 O O . SER A 1 181 ? -30.436 8.600 58.872 1.00 36.12 181 SER A O 1
ATOM 1328 N N . GLY A 1 182 ? -28.307 8.342 59.549 1.00 32.88 182 GLY A N 1
ATOM 1329 C CA . GLY A 1 182 ? -28.049 7.070 58.890 1.00 32.88 182 GLY A CA 1
ATOM 1330 C C . GLY A 1 182 ? -28.553 5.833 59.624 1.00 32.88 182 GLY A C 1
ATOM 1331 O O . GLY A 1 182 ? -29.084 5.914 60.725 1.00 32.88 182 GLY A O 1
ATOM 1332 N N . MET A 1 183 ? -28.272 4.679 59.017 1.00 34.22 183 MET A N 1
ATOM 1333 C CA . MET A 1 183 ? -28.024 3.430 59.727 1.00 34.22 183 MET A CA 1
ATOM 1334 C C . MET A 1 183 ? -26.918 2.637 59.037 1.00 34.22 183 MET A C 1
ATOM 1336 O O . MET A 1 183 ? -26.928 2.412 57.830 1.00 34.22 183 MET A O 1
ATOM 1340 N N . THR A 1 184 ? -25.954 2.248 59.858 1.00 35.84 184 THR A N 1
ATOM 1341 C CA . THR A 1 184 ? -24.966 1.194 59.649 1.00 35.84 184 THR A CA 1
ATOM 1342 C C . THR A 1 184 ? -25.636 -0.173 59.665 1.00 35.84 184 THR A C 1
ATOM 1344 O O . THR A 1 184 ? -26.396 -0.429 60.592 1.00 35.84 184 THR A O 1
ATOM 1347 N N . GLU A 1 185 ? -25.239 -1.084 58.779 1.00 33.12 185 GLU A N 1
ATOM 1348 C CA . GLU A 1 185 ? -25.038 -2.482 59.167 1.00 33.12 185 GLU A CA 1
ATOM 1349 C C . GLU A 1 185 ? -23.877 -3.100 58.387 1.00 33.12 185 GLU A C 1
ATOM 1351 O O . GLU A 1 185 ? -23.570 -2.749 57.250 1.00 33.12 185 GLU A O 1
ATOM 1356 N N . GLN A 1 186 ? -23.190 -3.972 59.107 1.00 33.66 186 GLN A N 1
ATOM 1357 C CA . GLN A 1 186 ? -21.871 -4.517 58.875 1.00 33.66 186 GLN A CA 1
ATOM 1358 C C . GLN A 1 186 ? -22.020 -5.994 58.511 1.00 33.66 186 GLN A C 1
ATOM 1360 O O . GLN A 1 186 ? -22.707 -6.724 59.218 1.00 33.66 186 GLN A O 1
ATOM 1365 N N . ALA A 1 187 ? -21.329 -6.455 57.470 1.00 31.66 187 ALA A N 1
ATOM 1366 C CA . ALA A 1 187 ? -20.984 -7.865 57.330 1.00 31.66 187 ALA A CA 1
ATOM 1367 C C . ALA A 1 187 ? -19.637 -8.006 56.616 1.00 31.66 187 ALA A C 1
ATOM 1369 O O . ALA A 1 187 ? -19.363 -7.362 55.607 1.00 31.66 187 ALA A O 1
ATOM 1370 N N . ASP A 1 188 ? -18.807 -8.824 57.239 1.00 32.41 188 ASP A N 1
ATOM 1371 C CA . ASP A 1 188 ? -17.386 -9.064 57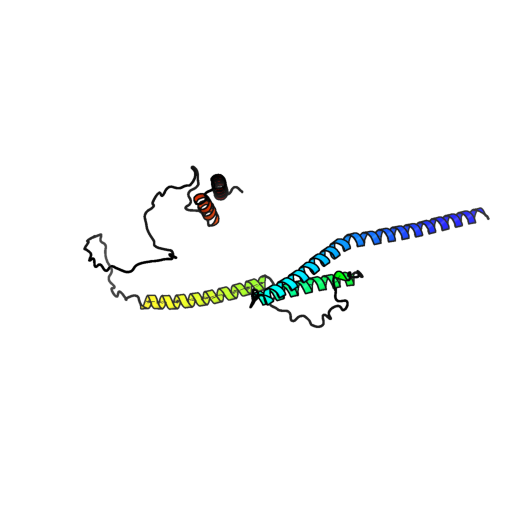.046 1.00 32.41 188 ASP A CA 1
ATOM 1372 C C . ASP A 1 188 ? -17.168 -10.447 56.388 1.00 32.41 188 ASP A C 1
ATOM 1374 O O . ASP A 1 188 ? -18.064 -11.291 56.408 1.00 32.41 188 ASP A O 1
ATOM 1378 N N . PHE A 1 189 ? -15.941 -10.666 55.900 1.00 31.12 189 PHE A N 1
ATOM 1379 C CA . PHE A 1 189 ? -15.295 -11.899 55.412 1.00 31.12 189 PHE A CA 1
ATOM 1380 C C . PHE A 1 189 ? -15.378 -12.311 53.926 1.00 31.12 189 PHE A C 1
ATOM 1382 O O . PHE A 1 189 ? -16.411 -12.740 53.421 1.00 31.12 189 PHE A O 1
ATOM 1389 N N . GLY A 1 190 ? -14.200 -12.343 53.274 1.00 32.53 190 GLY A N 1
ATOM 1390 C CA . GLY A 1 190 ? -13.962 -13.068 52.016 1.00 32.53 190 GLY A CA 1
ATOM 1391 C C . GLY A 1 190 ? -12.743 -12.613 51.198 1.00 32.53 190 GLY A C 1
ATOM 1392 O O . GLY A 1 190 ? -12.868 -11.802 50.295 1.00 32.53 190 GLY A O 1
ATOM 1393 N N . THR A 1 191 ? -11.567 -13.143 51.517 1.00 31.42 191 THR A N 1
ATOM 1394 C CA . THR A 1 191 ? -10.212 -12.801 51.038 1.00 31.42 191 THR A CA 1
ATOM 1395 C C . THR A 1 191 ? -9.906 -13.005 49.531 1.00 31.42 191 THR A C 1
ATOM 1397 O O . THR A 1 191 ? -10.224 -14.048 48.975 1.00 31.42 191 THR A O 1
ATOM 1400 N N . ALA A 1 192 ? -9.113 -12.058 48.994 1.00 32.41 192 ALA A N 1
ATOM 1401 C CA . ALA A 1 192 ? -8.040 -12.135 47.973 1.00 32.41 192 ALA A CA 1
ATOM 1402 C C . ALA A 1 192 ? -8.302 -12.150 46.445 1.00 32.41 192 ALA A C 1
ATOM 1404 O O . ALA A 1 192 ? -8.789 -13.127 45.889 1.00 32.41 192 ALA A O 1
ATOM 1405 N N . ALA A 1 193 ? -7.673 -11.124 45.832 1.00 32.91 193 ALA A N 1
ATOM 1406 C CA . ALA A 1 193 ? -6.954 -11.072 44.545 1.00 32.91 193 ALA A CA 1
ATOM 1407 C C . ALA A 1 193 ? -7.808 -11.138 43.268 1.00 32.91 193 ALA A C 1
ATOM 1409 O O . ALA A 1 193 ? -8.738 -11.918 43.172 1.00 32.91 193 ALA A O 1
ATOM 1410 N N . GLU A 1 194 ? -7.545 -10.426 42.180 1.00 31.47 194 GLU A N 1
ATOM 1411 C CA . GLU A 1 194 ? -6.633 -9.360 41.752 1.00 31.47 194 GLU A CA 1
ATOM 1412 C C . GLU A 1 194 ? -7.139 -9.052 40.327 1.00 31.47 194 GLU A C 1
ATOM 1414 O O . GLU A 1 194 ? -7.464 -9.991 39.602 1.00 31.47 194 GLU A O 1
ATOM 1419 N N . ALA A 1 195 ? -7.210 -7.770 39.958 1.00 32.91 195 ALA A N 1
ATOM 1420 C CA . ALA A 1 195 ? -7.133 -7.203 38.600 1.00 32.91 195 ALA A CA 1
ATOM 1421 C C . ALA A 1 195 ? -8.184 -6.106 38.405 1.00 32.91 195 ALA A C 1
ATOM 1423 O O . ALA A 1 195 ? -9.298 -6.314 37.930 1.00 32.91 195 ALA A O 1
ATOM 1424 N N . THR A 1 196 ? -7.770 -4.903 38.784 1.00 28.95 196 THR A N 1
ATOM 1425 C CA . THR A 1 196 ? -8.440 -3.642 38.499 1.00 28.95 196 THR A CA 1
ATOM 1426 C C . THR A 1 196 ? -8.331 -3.335 37.005 1.00 28.95 196 THR A C 1
ATOM 1428 O O . THR A 1 196 ? -7.270 -2.936 36.533 1.00 28.95 196 THR A O 1
ATOM 1431 N N . TYR A 1 197 ? -9.440 -3.459 36.283 1.00 36.78 197 TYR A N 1
ATOM 1432 C CA . TYR A 1 197 ? -9.750 -2.590 35.150 1.00 36.78 197 TYR A CA 1
ATOM 1433 C C . TYR A 1 197 ? -10.927 -1.723 35.588 1.00 36.78 197 TYR A C 1
ATOM 1435 O O . TYR A 1 197 ? -11.958 -2.241 36.007 1.00 36.78 197 TYR A O 1
ATOM 1443 N N . GLY A 1 198 ? -10.718 -0.409 35.598 1.00 34.19 198 GLY A N 1
ATOM 1444 C CA . GLY A 1 198 ? -11.683 0.564 36.091 1.00 34.19 198 GLY A CA 1
ATOM 1445 C C . GLY A 1 198 ? -11.912 1.661 35.069 1.00 34.19 198 GLY A C 1
ATOM 1446 O O . GLY A 1 198 ? -11.115 2.592 34.972 1.00 34.19 198 GLY A O 1
ATOM 1447 N N . GLU A 1 199 ? -13.008 1.483 34.336 1.00 37.94 199 GLU A N 1
ATOM 1448 C CA . GLU A 1 199 ? -13.879 2.470 33.704 1.00 37.94 199 GLU A CA 1
ATOM 1449 C C . GLU A 1 199 ? -13.821 3.898 34.274 1.00 37.94 199 GLU A C 1
ATOM 1451 O O . GLU A 1 199 ? -13.595 4.151 35.459 1.00 37.94 199 GLU A O 1
ATOM 1456 N N . GLY A 1 200 ? -14.126 4.848 33.391 1.00 37.22 200 GLY A N 1
ATOM 1457 C CA . GLY A 1 200 ? -14.230 6.258 33.714 1.00 37.22 200 GLY A CA 1
ATOM 1458 C C . GLY A 1 200 ? -15.525 6.712 34.400 1.00 37.22 200 GLY A C 1
ATOM 1459 O O . GLY A 1 200 ? -16.489 5.977 34.588 1.00 37.22 200 GLY A O 1
ATOM 1460 N N . ALA A 1 201 ? -15.497 8.028 34.630 1.00 47.78 201 ALA A N 1
ATOM 1461 C CA . ALA A 1 201 ? -16.591 8.984 34.801 1.00 47.78 201 ALA A CA 1
ATOM 1462 C C . ALA A 1 201 ? -17.323 9.063 36.157 1.00 47.78 201 ALA A C 1
ATOM 1464 O O . ALA A 1 201 ? -18.128 8.223 36.537 1.00 47.78 201 ALA A O 1
ATOM 1465 N N . GLY A 1 202 ? -17.147 10.218 36.810 1.00 30.08 202 GLY A N 1
ATOM 1466 C CA . GLY A 1 202 ? -18.018 10.735 37.865 1.00 30.08 202 GLY A CA 1
ATOM 1467 C C . GLY A 1 202 ? -17.785 12.244 38.066 1.00 30.08 202 GLY A C 1
ATOM 1468 O O . GLY A 1 202 ? -16.632 12.644 38.225 1.00 30.08 202 GLY A O 1
ATOM 1469 N N . PRO A 1 203 ? -18.824 13.101 38.009 1.00 45.25 203 PRO A N 1
ATOM 1470 C CA . PRO A 1 203 ? -18.696 14.554 37.899 1.00 45.25 203 PRO A CA 1
ATOM 1471 C C . PRO A 1 203 ? -18.550 15.248 39.263 1.00 45.25 203 PRO A C 1
ATOM 1473 O O . PRO A 1 203 ? -19.183 14.866 40.241 1.00 45.25 203 PRO A O 1
ATOM 1476 N N . GLY A 1 204 ? -17.776 16.336 39.294 1.00 46.56 204 GLY A N 1
ATOM 1477 C CA . GLY A 1 204 ? -17.763 17.298 40.399 1.00 46.56 204 GLY A CA 1
ATOM 1478 C C . GLY A 1 204 ? -16.870 16.923 41.583 1.00 46.56 204 GLY A C 1
ATOM 1479 O O . GLY A 1 204 ? -17.322 16.355 42.571 1.00 46.56 204 GLY A O 1
ATOM 1480 N N . SER A 1 205 ? -15.611 17.362 41.548 1.00 34.69 205 SER A N 1
ATOM 1481 C CA . SER A 1 205 ? -14.824 17.562 42.769 1.00 34.69 205 SER A CA 1
ATOM 1482 C C . SER A 1 205 ? -13.934 18.801 42.625 1.00 34.69 205 SER A C 1
ATOM 1484 O O . SER A 1 205 ? -13.483 19.107 41.518 1.00 34.69 205 SER A O 1
ATOM 1486 N N . PRO A 1 206 ? -13.758 19.584 43.704 1.00 39.56 206 PRO A N 1
ATOM 1487 C CA . PRO A 1 206 ? -13.279 20.953 43.645 1.00 39.56 206 PRO A CA 1
ATOM 1488 C C . PRO A 1 206 ? -11.825 21.004 43.189 1.00 39.56 206 PRO A C 1
ATOM 1490 O O . PRO A 1 206 ? -11.007 20.166 43.557 1.00 39.56 206 PRO A O 1
ATOM 1493 N N . ARG A 1 207 ? -11.531 22.035 42.393 1.00 51.38 207 ARG A N 1
ATOM 1494 C CA . ARG A 1 207 ? -10.211 22.442 41.910 1.00 51.38 207 ARG A CA 1
ATOM 1495 C C . ARG A 1 207 ? -9.157 22.299 43.011 1.00 51.38 207 ARG A C 1
ATOM 1497 O O . ARG A 1 207 ? -8.970 23.200 43.823 1.00 51.38 207 ARG A O 1
ATOM 1504 N N . SER A 1 208 ? -8.461 21.168 43.012 1.00 32.47 208 SER A N 1
ATOM 1505 C CA . SER A 1 208 ? -7.243 20.993 43.786 1.00 32.47 208 SER A CA 1
ATOM 1506 C C . SER A 1 208 ? -6.116 21.623 42.967 1.00 32.47 208 SER A C 1
ATOM 1508 O O . SER A 1 208 ? -5.914 21.207 41.822 1.00 32.47 208 SER A O 1
ATOM 1510 N N . PRO A 1 209 ? -5.392 22.641 43.469 1.00 45.66 209 PRO A N 1
ATOM 1511 C CA . PRO A 1 209 ? -4.177 23.126 42.830 1.00 45.66 209 PRO A CA 1
ATOM 1512 C C . PRO A 1 209 ? -3.080 22.083 43.089 1.00 45.66 209 PRO A C 1
ATOM 1514 O O . PRO A 1 209 ? -2.188 22.255 43.918 1.00 45.66 209 PRO A O 1
ATOM 1517 N N . GLY A 1 210 ? -3.213 20.933 42.433 1.00 36.84 210 GLY A N 1
ATOM 1518 C CA . GLY A 1 210 ? -2.285 19.822 42.522 1.00 36.84 210 GLY A CA 1
ATOM 1519 C C . GLY A 1 210 ? -1.047 20.150 41.710 1.00 36.84 210 GLY A C 1
ATOM 1520 O O . GLY A 1 210 ? -1.074 20.036 40.494 1.00 36.84 210 GLY A O 1
ATOM 1521 N N . LYS A 1 211 ? -0.005 20.619 42.406 1.00 45.97 211 LYS A N 1
ATOM 1522 C CA . LYS A 1 211 ? 1.417 20.620 42.022 1.00 45.97 211 LYS A CA 1
ATOM 1523 C C . LYS A 1 211 ? 1.660 20.330 40.537 1.00 45.97 211 LYS A C 1
ATOM 1525 O O . LYS A 1 211 ? 1.905 19.194 40.150 1.00 45.97 211 LYS A O 1
ATOM 1530 N N . THR A 1 212 ? 1.629 21.374 39.720 1.00 48.19 212 THR A N 1
ATOM 1531 C CA . THR A 1 212 ? 2.085 21.276 38.338 1.00 48.19 212 THR A CA 1
ATOM 1532 C C . THR A 1 212 ? 3.575 20.943 38.354 1.00 48.19 212 THR A C 1
ATOM 1534 O O . THR A 1 212 ? 4.393 21.775 38.747 1.00 48.19 212 THR A O 1
ATOM 1537 N N . SER A 1 213 ? 3.935 19.743 37.902 1.00 60.91 213 SER A N 1
ATOM 1538 C CA . SER A 1 213 ? 5.310 19.362 37.534 1.00 60.91 213 SER A CA 1
ATOM 1539 C C . SER A 1 213 ? 5.842 20.179 36.346 1.00 60.91 213 SER A C 1
ATOM 1541 O O . SER A 1 213 ? 6.976 19.982 35.906 1.00 60.91 213 SER A O 1
ATOM 1543 N N . ALA A 1 214 ? 5.006 21.066 35.803 1.00 65.75 214 ALA A N 1
ATOM 1544 C CA . ALA A 1 214 ? 5.322 21.986 34.734 1.00 65.75 214 ALA A CA 1
ATOM 1545 C C . ALA A 1 214 ? 6.430 22.973 35.150 1.00 65.75 214 ALA A C 1
ATOM 1547 O O . ALA A 1 214 ? 6.342 23.601 36.211 1.00 65.75 214 ALA A O 1
ATOM 1548 N N . PRO A 1 215 ? 7.458 23.165 34.307 1.00 72.38 215 PRO A N 1
ATOM 1549 C CA . PRO A 1 215 ? 8.450 24.211 34.494 1.00 72.38 215 PRO A CA 1
ATOM 1550 C C . PRO A 1 215 ? 7.810 25.611 34.587 1.00 72.38 215 PRO A C 1
ATOM 1552 O O . PRO A 1 215 ? 6.746 25.846 34.002 1.00 72.38 215 PRO A O 1
ATOM 1555 N N . PRO A 1 216 ? 8.460 26.576 35.260 1.00 68.62 216 PRO A N 1
ATOM 1556 C CA . PRO A 1 216 ? 7.978 27.955 35.310 1.00 68.62 216 PRO A CA 1
ATOM 1557 C C . PRO A 1 216 ? 7.835 28.556 33.900 1.00 68.62 216 PRO A C 1
ATOM 1559 O O . PRO A 1 216 ? 8.671 28.321 33.029 1.00 68.62 216 PRO A O 1
ATOM 1562 N N . GLY A 1 217 ? 6.766 29.330 33.680 1.00 65.06 217 GLY A N 1
ATOM 1563 C CA . GLY A 1 217 ? 6.458 29.957 32.383 1.00 65.06 217 GLY A CA 1
ATOM 1564 C C . GLY A 1 217 ? 5.717 29.059 31.384 1.00 65.06 217 GLY A C 1
ATOM 1565 O O . GLY A 1 217 ? 5.568 29.431 30.224 1.00 65.06 217 GLY A O 1
ATOM 1566 N N . THR A 1 218 ? 5.256 27.883 31.810 1.00 69.50 218 THR A N 1
ATOM 1567 C CA . THR A 1 218 ? 4.481 26.975 30.956 1.00 69.50 218 THR A CA 1
ATOM 1568 C C . THR A 1 218 ? 3.029 27.462 30.814 1.00 69.50 218 THR A C 1
ATOM 1570 O O . THR A 1 218 ? 2.389 27.725 31.836 1.00 69.50 218 THR A O 1
ATOM 1573 N N . PRO A 1 219 ? 2.492 27.583 29.581 1.00 70.62 219 PRO A N 1
ATOM 1574 C CA . PRO A 1 219 ? 1.086 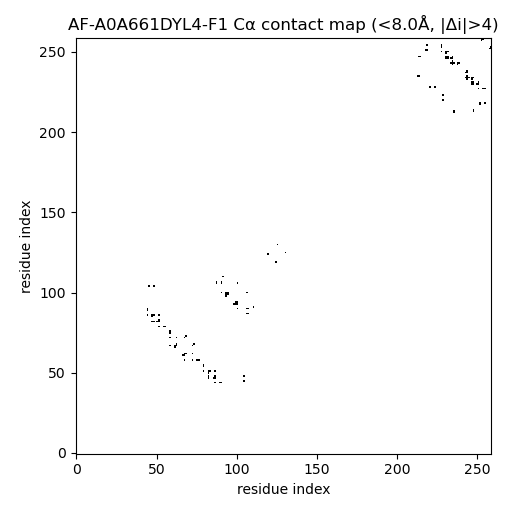27.915 29.352 1.00 70.62 219 PRO A CA 1
ATOM 1575 C C . PRO A 1 219 ? 0.140 26.938 30.057 1.00 70.62 219 PRO A C 1
ATOM 1577 O O . PRO A 1 219 ? 0.396 25.733 30.087 1.00 70.62 219 PRO A O 1
ATOM 1580 N N . GLY A 1 220 ? -0.956 27.464 30.613 1.00 73.12 220 GLY A N 1
ATOM 1581 C CA . GLY A 1 220 ? -1.980 26.658 31.274 1.00 73.12 220 GLY A CA 1
ATOM 1582 C C . GLY A 1 220 ? -2.603 25.633 30.324 1.00 73.12 220 GLY A C 1
ATOM 1583 O O . GLY A 1 220 ? -2.812 25.914 29.149 1.00 73.12 220 GLY A O 1
ATOM 1584 N N . GLY A 1 221 ? -2.898 24.452 30.859 1.00 78.81 221 GLY A N 1
ATOM 1585 C CA . GLY A 1 221 ? -3.287 23.283 30.076 1.00 78.81 221 GLY A CA 1
ATOM 1586 C C . GLY A 1 221 ? -4.787 23.092 29.811 1.00 78.81 221 GLY A C 1
ATOM 1587 O O . GLY A 1 221 ? -5.188 22.010 29.379 1.00 78.81 221 GLY A O 1
ATOM 1588 N N . SER A 1 222 ? -5.634 24.075 30.141 1.00 77.88 222 SER A N 1
ATOM 1589 C CA . SER A 1 222 ? -7.098 23.954 30.012 1.00 77.88 222 SER A CA 1
ATOM 1590 C C . SER A 1 222 ? -7.574 23.933 28.561 1.00 77.88 222 SER A C 1
ATOM 1592 O O . SER A 1 222 ? -8.537 23.237 28.259 1.00 77.88 222 SER A O 1
ATOM 1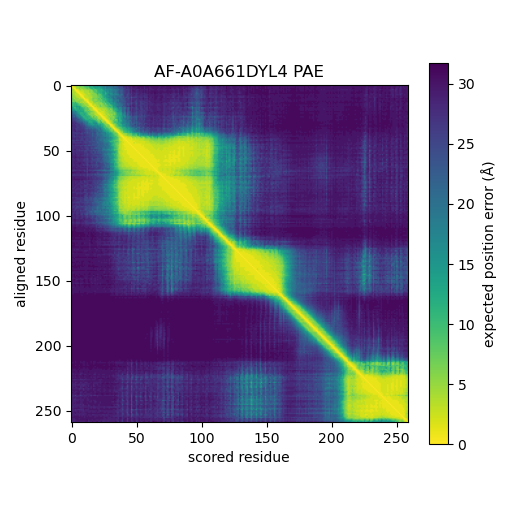594 N N . ASP A 1 223 ? -6.870 24.647 27.681 1.00 82.75 223 ASP A N 1
ATOM 1595 C CA . ASP A 1 223 ? -7.206 24.796 26.259 1.00 82.75 223 ASP A CA 1
ATOM 1596 C C . ASP A 1 223 ? -6.244 23.980 25.381 1.00 82.75 223 ASP A C 1
ATOM 1598 O O . ASP A 1 223 ? -5.826 24.412 24.304 1.00 82.75 223 ASP A O 1
ATOM 1602 N N . ASP A 1 224 ? -5.784 22.842 25.894 1.00 89.12 224 ASP A N 1
ATOM 1603 C CA . ASP A 1 224 ? -4.886 21.962 25.159 1.00 89.12 224 ASP A CA 1
ATOM 1604 C C . ASP A 1 224 ? -5.694 21.034 24.261 1.00 89.12 224 ASP A C 1
ATOM 1606 O O . ASP A 1 224 ? -6.542 20.265 24.723 1.00 89.12 224 ASP A O 1
ATOM 1610 N N . ASP A 1 225 ? -5.407 21.095 22.963 1.00 92.19 225 ASP A N 1
ATOM 1611 C CA . ASP A 1 225 ? -5.897 20.108 22.013 1.00 92.19 225 ASP A CA 1
ATOM 1612 C C . ASP A 1 225 ? -5.276 18.723 22.283 1.00 92.19 225 ASP A C 1
ATOM 1614 O O . ASP A 1 225 ? -4.497 18.517 23.219 1.00 92.19 225 ASP A O 1
ATOM 1618 N N . VAL A 1 226 ? -5.662 17.726 21.485 1.00 93.62 226 VAL A N 1
ATOM 1619 C CA . VAL A 1 226 ? -5.207 16.341 21.673 1.00 93.62 226 VAL A CA 1
ATOM 1620 C C . VAL A 1 226 ? -3.677 16.245 21.675 1.00 93.62 226 VAL A C 1
ATOM 1622 O O . VAL A 1 226 ? -3.123 15.557 22.529 1.00 93.62 226 VAL A O 1
ATOM 1625 N N . VAL A 1 227 ? -2.997 16.973 20.785 1.00 93.88 227 VAL A N 1
ATOM 1626 C CA . VAL A 1 227 ? -1.537 16.914 20.630 1.00 93.88 227 VAL A CA 1
ATOM 1627 C C . VAL A 1 227 ? -0.830 17.647 21.772 1.00 93.88 227 VAL A C 1
ATOM 1629 O O . VAL A 1 227 ? 0.091 17.099 22.376 1.00 93.88 227 VAL A O 1
ATOM 1632 N N . ALA A 1 228 ? -1.284 18.849 22.134 1.00 93.44 228 ALA A N 1
ATOM 1633 C CA . ALA A 1 228 ? -0.747 19.612 23.259 1.00 93.44 228 ALA A CA 1
ATOM 1634 C C . ALA A 1 228 ? -0.894 18.844 24.579 1.00 93.44 228 ALA A C 1
ATOM 1636 O O . ALA A 1 228 ? 0.046 18.778 25.374 1.00 93.44 228 ALA A O 1
ATOM 1637 N N . ARG A 1 229 ? -2.049 18.203 24.783 1.00 93.81 229 ARG A N 1
ATOM 1638 C CA . ARG A 1 229 ? -2.309 17.370 25.957 1.00 93.81 229 ARG A CA 1
ATOM 1639 C C . ARG A 1 229 ? -1.384 16.157 26.003 1.00 93.81 229 ARG A C 1
ATOM 1641 O O . ARG A 1 229 ? -0.808 15.904 27.055 1.00 93.81 229 ARG A O 1
ATOM 1648 N N . GLN A 1 230 ? -1.181 15.468 24.880 1.00 94.75 230 GLN A N 1
ATOM 1649 C CA . GLN A 1 230 ? -0.243 14.344 24.796 1.00 94.75 230 GLN A CA 1
ATOM 1650 C C . GLN A 1 230 ? 1.199 14.770 25.091 1.00 94.75 230 GLN A C 1
ATOM 1652 O O . GLN A 1 230 ? 1.877 14.118 25.879 1.00 94.75 230 GLN A O 1
ATOM 1657 N N . LEU A 1 231 ? 1.664 15.882 24.511 1.00 94.44 231 LEU A N 1
ATOM 1658 C CA . LEU A 1 231 ? 3.010 16.410 24.762 1.00 94.44 231 LEU A CA 1
ATOM 1659 C C . LEU A 1 231 ? 3.216 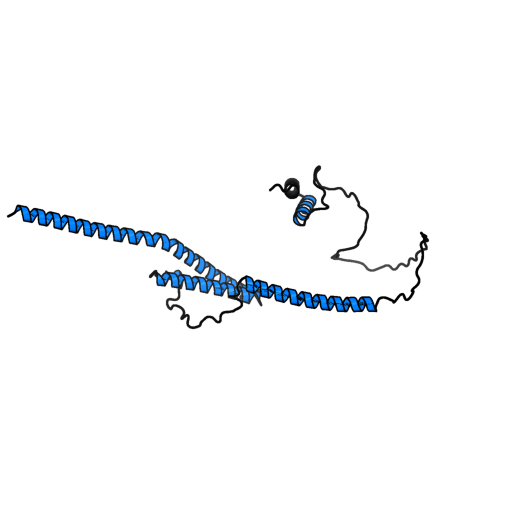16.768 26.236 1.00 94.44 231 LEU A C 1
ATOM 1661 O O . LEU A 1 231 ? 4.269 16.472 26.801 1.00 94.44 231 LEU A O 1
ATOM 1665 N N . ARG A 1 232 ? 2.208 17.372 26.871 1.00 94.06 232 ARG A N 1
ATOM 1666 C CA . ARG A 1 232 ? 2.236 17.711 28.295 1.00 94.06 232 ARG A CA 1
ATOM 1667 C C . ARG A 1 232 ? 2.252 16.463 29.176 1.00 94.06 232 ARG A C 1
ATOM 1669 O O . ARG A 1 232 ? 3.093 16.370 30.061 1.00 94.06 232 ARG A O 1
ATOM 1676 N N . GLU A 1 233 ? 1.369 15.501 28.922 1.00 93.00 233 GLU A N 1
ATOM 1677 C CA . GLU A 1 233 ? 1.303 14.243 29.678 1.00 93.00 233 GLU A CA 1
ATOM 1678 C C . GLU A 1 233 ? 2.595 13.428 29.532 1.00 93.00 233 GLU A C 1
ATOM 1680 O O . GLU A 1 233 ? 3.121 12.921 30.524 1.00 93.00 233 GLU A O 1
ATOM 1685 N N . ALA A 1 234 ? 3.159 13.367 28.321 1.00 94.44 234 ALA A N 1
ATOM 1686 C CA . ALA A 1 234 ? 4.465 12.764 28.082 1.00 94.44 234 ALA A CA 1
ATOM 1687 C C . ALA A 1 234 ? 5.557 13.488 28.883 1.00 94.44 234 ALA A C 1
ATOM 1689 O O . ALA A 1 234 ? 6.330 12.847 29.585 1.00 94.44 234 ALA A O 1
ATOM 1690 N N . ALA A 1 235 ? 5.590 14.825 28.858 1.00 93.50 235 ALA A N 1
ATOM 1691 C CA . ALA A 1 235 ? 6.579 15.605 29.601 1.00 93.50 235 ALA A CA 1
ATOM 1692 C C . ALA A 1 235 ? 6.431 15.474 31.131 1.00 93.50 235 ALA A C 1
ATOM 1694 O O . ALA A 1 235 ? 7.414 15.531 31.875 1.00 93.50 235 ALA A O 1
ATOM 1695 N N . GLU A 1 236 ? 5.208 15.326 31.636 1.00 91.75 236 GLU A N 1
ATOM 1696 C CA . GLU A 1 236 ? 4.942 15.141 33.062 1.00 91.75 236 GLU A CA 1
ATOM 1697 C C . GLU A 1 236 ? 5.410 13.766 33.547 1.00 91.75 236 GLU A C 1
ATOM 1699 O O . GLU A 1 236 ? 6.082 13.707 34.585 1.00 91.75 236 GLU A O 1
ATOM 1704 N N . ASN A 1 237 ? 5.143 12.716 32.762 1.00 93.38 237 ASN A N 1
ATOM 1705 C CA . ASN A 1 237 ? 5.466 11.319 33.072 1.00 93.38 237 ASN A CA 1
ATOM 1706 C C . ASN A 1 237 ? 6.889 10.893 32.681 1.00 93.38 237 ASN A C 1
ATOM 1708 O O . ASN A 1 237 ? 7.343 9.827 33.099 1.00 93.38 237 ASN A O 1
ATOM 1712 N N . GLU A 1 238 ? 7.608 11.710 31.911 1.00 94.12 238 GLU A N 1
ATOM 1713 C CA . GLU A 1 238 ? 8.975 11.399 31.506 1.00 94.12 238 GLU A CA 1
ATOM 1714 C C . GLU A 1 238 ? 9.932 11.359 32.709 1.00 94.12 238 GLU A C 1
ATOM 1716 O O . GLU A 1 238 ? 9.934 12.251 33.572 1.00 94.12 238 GLU A O 1
ATOM 1721 N N . THR A 1 239 ? 10.759 10.312 32.743 1.00 93.62 239 THR A N 1
ATOM 1722 C CA . THR A 1 239 ? 11.744 10.045 33.799 1.00 93.62 239 THR A CA 1
ATOM 1723 C C . THR A 1 239 ? 13.112 10.625 33.441 1.00 93.62 239 THR A C 1
ATOM 1725 O O . THR A 1 239 ? 13.819 11.102 34.331 1.00 93.62 239 THR A O 1
ATOM 1728 N N . ASP A 1 240 ? 13.480 10.632 32.154 1.00 94.81 240 ASP A N 1
ATOM 1729 C CA . ASP A 1 240 ? 14.730 11.231 31.688 1.00 94.81 240 ASP A CA 1
ATOM 1730 C C . ASP A 1 240 ? 14.656 12.773 31.752 1.00 94.81 240 ASP A C 1
ATOM 1732 O O . ASP A 1 240 ? 13.831 13.394 31.069 1.00 94.81 240 ASP A O 1
ATOM 1736 N N . PRO A 1 241 ? 15.517 13.439 32.548 1.00 91.75 241 PRO A N 1
ATOM 1737 C CA . PRO A 1 241 ? 15.499 14.891 32.678 1.00 91.75 241 PRO A CA 1
ATOM 1738 C C . PRO A 1 241 ? 15.812 15.641 31.375 1.00 91.75 241 PRO A C 1
ATOM 1740 O O . PRO A 1 241 ? 15.367 16.783 31.230 1.00 91.75 241 PRO A O 1
ATOM 1743 N N . GLU A 1 242 ? 16.580 15.063 30.448 1.00 93.00 242 GLU A N 1
ATOM 1744 C CA . GLU A 1 242 ? 16.883 15.705 29.164 1.00 93.00 242 GLU A CA 1
ATOM 1745 C C . GLU A 1 242 ? 15.684 15.626 28.220 1.00 93.00 242 GLU A C 1
ATOM 1747 O O . GLU A 1 242 ? 15.252 16.644 27.667 1.00 93.00 242 GLU A O 1
ATOM 1752 N N . LEU A 1 243 ? 15.081 14.441 28.110 1.00 93.12 243 LEU A N 1
ATOM 1753 C CA . LEU A 1 243 ? 13.910 14.223 27.268 1.00 93.12 243 LEU A CA 1
ATOM 1754 C C . LEU A 1 243 ? 12.695 15.011 27.777 1.00 93.12 243 LEU A C 1
ATOM 1756 O O . LEU A 1 243 ? 12.001 15.660 26.994 1.00 93.12 243 LEU A O 1
ATOM 1760 N N . LYS A 1 244 ? 12.513 15.076 29.101 1.00 93.94 244 LYS A N 1
ATOM 1761 C CA . LYS A 1 244 ? 11.490 15.898 29.756 1.00 93.94 244 LYS A CA 1
ATOM 1762 C C . LYS A 1 244 ? 11.592 17.371 29.372 1.00 93.94 244 LYS A C 1
ATOM 1764 O O . LYS A 1 244 ? 10.583 17.996 29.052 1.00 93.94 244 LYS A O 1
ATOM 1769 N N . LYS A 1 245 ? 12.800 17.945 29.384 1.00 93.00 245 LYS A N 1
ATOM 1770 C CA . LYS A 1 245 ? 13.017 19.345 28.976 1.00 93.00 245 LYS A CA 1
ATOM 1771 C C . LYS A 1 245 ? 12.649 19.559 27.514 1.00 93.00 245 LYS A C 1
ATOM 1773 O O . LYS A 1 245 ? 11.938 20.516 27.218 1.00 93.00 245 LYS A O 1
ATOM 1778 N N . LYS A 1 246 ? 13.076 18.650 26.635 1.00 95.00 246 LYS A N 1
ATOM 1779 C CA . LYS A 1 246 ? 12.770 18.713 25.205 1.00 95.00 246 LYS A CA 1
ATOM 1780 C C . LYS A 1 246 ? 11.263 18.647 24.946 1.00 95.00 246 LYS A C 1
ATOM 1782 O O . LYS A 1 246 ? 10.743 19.471 24.207 1.00 95.00 246 LYS A O 1
ATOM 1787 N N . LEU A 1 247 ? 10.544 17.742 25.610 1.00 95.88 247 LEU A N 1
ATOM 1788 C CA . LEU A 1 247 ? 9.084 17.643 25.495 1.00 95.88 247 LEU A CA 1
ATOM 1789 C C . LEU A 1 247 ? 8.378 18.925 25.962 1.00 95.88 247 LEU A C 1
ATOM 1791 O O . LEU A 1 247 ? 7.467 19.407 25.293 1.00 95.88 247 LEU A O 1
ATOM 1795 N N . TRP A 1 248 ? 8.839 19.534 27.060 1.00 94.38 248 TRP A N 1
ATOM 1796 C CA . TRP A 1 248 ? 8.319 20.831 27.505 1.00 94.38 248 TRP A CA 1
ATOM 1797 C C . TRP A 1 248 ? 8.631 21.978 26.534 1.00 94.38 248 TRP A C 1
ATOM 1799 O O . TRP A 1 248 ? 7.836 22.910 26.422 1.00 94.38 248 TRP A O 1
ATOM 1809 N N . GLU A 1 249 ? 9.770 21.952 25.843 1.00 93.25 249 GLU A N 1
ATOM 1810 C CA . GLU A 1 249 ? 10.103 22.933 24.802 1.00 93.25 249 GLU A CA 1
ATOM 1811 C C . GLU A 1 249 ? 9.211 22.782 23.572 1.00 93.25 249 GLU A C 1
ATOM 1813 O O . GLU A 1 249 ? 8.673 23.782 23.096 1.00 93.25 249 GLU A O 1
ATOM 1818 N N . GLU A 1 250 ? 8.995 21.553 23.106 1.00 94.38 250 GLU A N 1
ATOM 1819 C CA . GLU A 1 250 ? 8.095 21.276 21.984 1.00 94.38 250 GLU A CA 1
ATOM 1820 C C . GLU A 1 250 ? 6.646 21.647 22.325 1.00 94.38 250 GLU A C 1
ATOM 1822 O O . GLU A 1 250 ? 5.986 22.313 21.531 1.00 94.38 250 GLU A O 1
ATOM 1827 N N . TYR A 1 251 ? 6.179 21.356 23.545 1.00 92.88 251 TYR A N 1
ATOM 1828 C CA . TYR A 1 251 ? 4.878 21.829 24.030 1.00 92.88 251 TYR A CA 1
ATOM 1829 C C . TYR A 1 251 ? 4.756 23.361 23.959 1.00 92.88 251 TYR A C 1
ATOM 1831 O O . TYR A 1 251 ? 3.748 23.889 23.488 1.00 92.88 251 TYR A O 1
ATOM 1839 N N . ARG A 1 252 ? 5.792 24.104 24.379 1.00 91.62 252 ARG A N 1
ATOM 1840 C CA . ARG A 1 252 ? 5.779 25.575 24.305 1.00 91.62 252 ARG A CA 1
ATOM 1841 C C . ARG A 1 252 ? 5.769 26.085 22.867 1.00 91.62 252 ARG A C 1
ATOM 1843 O O . ARG A 1 252 ? 5.012 27.008 22.588 1.00 91.62 252 ARG A O 1
ATOM 1850 N N . LYS A 1 253 ? 6.575 25.505 21.971 1.00 91.38 253 LYS A N 1
ATOM 1851 C CA . LYS A 1 253 ? 6.591 25.871 20.543 1.00 91.38 253 LYS A CA 1
ATOM 1852 C C . LYS A 1 253 ? 5.232 25.625 19.893 1.00 91.38 253 LYS A C 1
ATOM 1854 O O . LYS A 1 253 ? 4.704 26.519 19.237 1.00 91.38 253 LYS A O 1
ATOM 1859 N N . TYR A 1 254 ? 4.643 24.458 20.164 1.00 91.38 254 TYR A N 1
ATOM 1860 C CA . TYR A 1 254 ? 3.317 24.079 19.688 1.00 91.38 254 TYR A CA 1
ATOM 1861 C C . TYR A 1 254 ? 2.252 25.081 20.155 1.00 91.38 254 TYR A C 1
ATOM 1863 O O . TYR A 1 254 ? 1.525 25.643 19.340 1.00 91.38 254 TYR A O 1
ATOM 1871 N N . LYS A 1 255 ? 2.214 25.402 21.458 1.00 89.31 255 LYS A N 1
ATOM 1872 C CA . LYS A 1 255 ? 1.275 26.391 22.021 1.00 89.31 255 LYS A CA 1
ATOM 1873 C C . LYS A 1 255 ? 1.521 27.820 21.532 1.00 89.31 255 LYS A C 1
ATOM 1875 O O . LYS A 1 255 ? 0.584 28.612 21.505 1.00 89.31 255 LYS A O 1
ATOM 1880 N N . ALA A 1 256 ? 2.757 28.161 21.178 1.00 86.25 256 ALA A N 1
ATOM 1881 C CA . ALA A 1 256 ? 3.103 29.460 20.609 1.00 86.25 256 ALA A CA 1
ATOM 1882 C C . ALA A 1 256 ? 2.783 29.562 19.106 1.00 86.25 256 ALA A C 1
ATOM 1884 O O . ALA A 1 256 ? 2.839 30.662 18.559 1.00 86.25 256 ALA A O 1
ATOM 1885 N N . GLY A 1 257 ? 2.460 28.447 18.438 1.00 81.25 257 GLY A N 1
ATOM 1886 C CA . GLY A 1 257 ? 2.263 28.399 16.987 1.00 81.25 257 GLY A CA 1
ATOM 1887 C C . GLY A 1 257 ? 3.544 28.668 16.192 1.00 81.25 257 GLY A C 1
ATOM 1888 O O . GLY A 1 257 ? 3.474 29.079 15.037 1.00 81.25 257 GLY A O 1
ATOM 1889 N N . THR A 1 258 ? 4.714 28.488 16.811 1.00 69.00 258 THR A N 1
ATOM 1890 C CA . THR A 1 258 ? 6.023 28.718 16.190 1.00 69.00 258 THR A CA 1
ATOM 1891 C C . THR A 1 258 ? 6.602 27.381 15.736 1.00 69.00 258 THR A C 1
ATOM 1893 O O . THR A 1 258 ? 7.157 26.651 16.561 1.00 69.00 258 THR A O 1
ATOM 1896 N N . PHE A 1 259 ? 6.454 27.075 14.447 1.00 53.00 259 PHE A N 1
ATOM 1897 C CA . PHE A 1 259 ? 7.070 25.930 13.771 1.00 53.00 259 PHE A CA 1
ATOM 1898 C C . PHE A 1 259 ? 8.167 26.400 12.819 1.00 53.00 259 PHE A C 1
ATOM 1900 O O . PHE A 1 259 ? 7.981 27.475 12.202 1.00 53.00 259 PHE A O 1
#

Sequence (259 aa):
MQGMLLLRMINNYITKGFKACLAAVLTVSFTSATAALTEPLLDQLRSDHAAMIAAEQDFHRRRDRGTLQGNEAADYASYVAGLHRRVAEDCVALAEQDIVAPADLDCPDDAPSLLAPAAIDQAAERTGAEATEALDAELFSGLGEFDEMLLREQERVKAAMPRSDSGSGGGGGAGSSAADSGMTEQADFGTAAEATYGEGAGPGSPRSPGKTSAPPGTPGGSDDDVVARQLREAAENETDPELKKKLWEEYRKYKAGTF

pLDDT: mean 71.65, std 22.51, range [28.95, 97.75]